Protein AF-A0A348XME1-F1 (afdb_monomer_lite)

Secondary structure (DSSP, 8-state):
--------------------PPPPPEEEEEE---TT-HHHHHHHHHHHHHHTT-EEEEE--SS-GGGSTT--TTGGGGGG-SEEEEE--SB---HHHHHHHHHHHHTT--EEEPTTGGG-B-PPTT-GGGGHHHHHHHHHHS----EE-EEEEEEEEPTTGGG-GGGTTS-TT--EEESSPPEEP-PPTT-EEEEEEEEE-SS-EEEEETTEEEEE-SSEEEEEEEE---TT-

Structure (mmCIF, N/CA/C/O backbone):
data_AF-A0A348XME1-F1
#
_entry.id   AF-A0A348XME1-F1
#
loop_
_atom_site.group_PDB
_atom_site.id
_atom_site.type_symbol
_atom_site.label_atom_id
_atom_site.label_alt_id
_atom_site.label_comp_id
_atom_site.label_asym_id
_atom_site.label_entity_id
_atom_site.label_seq_id
_atom_site.pdbx_PDB_ins_code
_atom_site.Cartn_x
_atom_site.Cartn_y
_atom_site.Cartn_z
_atom_site.occupancy
_atom_site.B_iso_or_equiv
_atom_site.auth_seq_id
_atom_site.auth_comp_id
_atom_site.auth_asym_id
_atom_site.auth_atom_id
_atom_site.pdbx_PDB_model_num
ATOM 1 N N . MET A 1 1 ? -52.251 -59.781 28.997 1.00 39.62 1 MET A N 1
ATOM 2 C CA . MET A 1 1 ? -52.278 -59.684 27.519 1.00 39.62 1 MET A CA 1
ATOM 3 C C . MET A 1 1 ? -53.373 -58.684 27.161 1.00 39.62 1 MET A C 1
ATOM 5 O O . MET A 1 1 ? -54.490 -58.927 27.569 1.00 39.62 1 MET A O 1
ATOM 9 N N . THR A 1 2 ? -53.168 -57.524 26.533 1.00 40.22 2 THR A N 1
ATOM 10 C CA . THR A 1 2 ? -51.999 -56.988 25.824 1.00 40.22 2 THR A CA 1
ATOM 11 C C . THR A 1 2 ? -52.216 -55.474 25.597 1.00 40.22 2 THR A C 1
ATOM 13 O O . THR A 1 2 ? -53.320 -55.051 25.283 1.00 40.22 2 THR A O 1
ATOM 16 N N . MET A 1 3 ? -51.130 -54.705 25.736 1.00 38.97 3 MET A N 1
ATOM 17 C CA . MET A 1 3 ? -50.808 -53.409 25.105 1.00 38.97 3 MET A CA 1
ATOM 18 C C . MET A 1 3 ? -51.564 -52.104 25.448 1.00 38.97 3 MET A C 1
ATOM 20 O O . MET A 1 3 ? -52.609 -51.751 24.911 1.00 38.97 3 MET A O 1
ATOM 24 N N . LYS A 1 4 ? -50.845 -51.323 26.270 1.00 43.16 4 LYS A N 1
ATOM 25 C CA . LYS A 1 4 ? -50.810 -49.861 26.429 1.00 43.16 4 LYS A CA 1
ATOM 26 C C . LYS A 1 4 ? -51.027 -49.080 25.120 1.00 43.16 4 LYS A C 1
ATOM 28 O O . LYS A 1 4 ? -50.246 -49.217 24.182 1.00 43.16 4 LYS A O 1
ATOM 33 N N . LYS A 1 5 ? -51.990 -48.151 25.126 1.00 43.94 5 LYS A N 1
ATOM 34 C CA . LYS A 1 5 ? -52.030 -47.006 24.204 1.00 43.94 5 LYS A CA 1
ATOM 35 C C . LYS A 1 5 ? -51.057 -45.945 24.723 1.00 43.94 5 LYS A C 1
ATOM 37 O O . LYS A 1 5 ? -51.340 -45.273 25.709 1.00 43.94 5 LYS A O 1
ATOM 42 N N . ILE A 1 6 ? -49.883 -45.858 24.106 1.00 51.00 6 ILE A N 1
ATOM 43 C CA . ILE A 1 6 ? -48.907 -44.799 24.370 1.00 51.00 6 ILE A CA 1
ATOM 44 C C . ILE A 1 6 ? -49.388 -43.558 23.620 1.00 51.00 6 ILE A C 1
ATOM 46 O O . ILE A 1 6 ? -49.391 -43.521 22.392 1.00 51.00 6 ILE A O 1
ATOM 50 N N . LEU A 1 7 ? -49.843 -42.566 24.380 1.00 44.25 7 LEU A N 1
ATOM 51 C CA . LEU A 1 7 ? -50.140 -41.229 23.894 1.00 44.25 7 LEU A CA 1
ATOM 52 C C . LEU A 1 7 ? -48.796 -40.528 23.643 1.00 44.25 7 LEU A C 1
ATOM 54 O O . LEU A 1 7 ? -48.138 -40.076 24.577 1.00 44.25 7 LEU A O 1
ATOM 58 N N . ILE A 1 8 ? -48.346 -40.512 22.390 1.00 47.25 8 ILE A N 1
ATOM 59 C CA . ILE A 1 8 ? -47.181 -39.729 21.972 1.00 47.25 8 ILE A CA 1
ATOM 60 C C . ILE A 1 8 ? -47.655 -38.277 21.863 1.00 47.25 8 ILE A C 1
ATOM 62 O O . ILE A 1 8 ? -48.212 -37.869 20.847 1.00 47.25 8 ILE A O 1
ATOM 66 N N . SER A 1 9 ? -47.466 -37.503 22.934 1.00 47.41 9 SER A N 1
ATOM 67 C CA . SER A 1 9 ? -47.479 -36.042 22.850 1.00 47.41 9 SER A CA 1
ATOM 68 C C . SER A 1 9 ? -46.287 -35.612 22.004 1.00 47.41 9 SER A C 1
ATOM 70 O O . SER A 1 9 ? -45.148 -35.598 22.470 1.00 47.41 9 SER A O 1
ATOM 72 N N . LEU A 1 10 ? -46.552 -35.290 20.742 1.00 46.72 10 LEU A N 1
ATOM 73 C CA . LEU A 1 10 ? -45.600 -34.654 19.846 1.00 46.72 10 LEU A CA 1
ATOM 74 C C . LEU A 1 10 ? -45.437 -33.193 20.297 1.00 46.72 10 LEU A C 1
ATOM 76 O O . LEU A 1 10 ? -46.176 -32.311 19.862 1.00 46.72 10 LEU A O 1
ATOM 80 N N . LEU A 1 11 ? -44.505 -32.938 21.220 1.00 50.69 11 LEU A N 1
ATOM 81 C CA . LEU A 1 11 ? -44.046 -31.581 21.513 1.00 50.69 11 LEU A CA 1
ATOM 82 C C . LEU A 1 11 ? -43.244 -31.099 20.297 1.00 50.69 11 LEU A C 1
ATOM 84 O O . LEU A 1 11 ? -42.060 -31.395 20.145 1.00 50.69 11 LEU A O 1
ATOM 88 N N . LEU A 1 12 ? -43.918 -30.385 19.399 1.00 48.50 12 LEU A N 1
ATOM 89 C CA . LEU A 1 12 ? -43.290 -29.642 18.318 1.00 48.50 12 LEU A CA 1
ATOM 90 C C . LEU A 1 12 ? -42.571 -28.435 18.943 1.00 48.50 12 LEU A C 1
ATOM 92 O O . LEU A 1 12 ? -43.148 -27.361 19.098 1.00 48.50 12 LEU A O 1
ATOM 96 N N . VAL A 1 13 ? -41.319 -28.622 19.362 1.00 54.66 13 VAL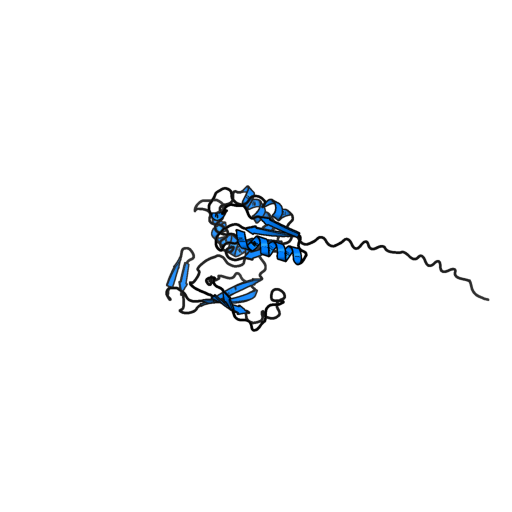 A N 1
ATOM 97 C CA . VAL A 1 13 ? -40.431 -27.508 19.707 1.00 54.66 13 VAL A CA 1
ATOM 98 C C . VAL A 1 13 ? -40.091 -26.809 18.395 1.00 54.66 13 VAL A C 1
ATOM 100 O O . VAL A 1 13 ? -39.184 -27.210 17.671 1.00 54.66 13 VAL A O 1
ATOM 103 N N . ILE A 1 14 ? -40.873 -25.787 18.054 1.00 54.00 14 ILE A N 1
ATOM 104 C CA . ILE A 1 14 ? -40.524 -24.839 17.001 1.00 54.00 14 ILE A CA 1
ATOM 105 C C . ILE A 1 14 ? -39.343 -24.034 17.549 1.00 54.00 14 ILE A C 1
ATOM 107 O O . ILE A 1 14 ? -39.513 -23.015 18.215 1.00 54.00 14 ILE A O 1
ATOM 111 N N . SER A 1 15 ? -38.128 -24.523 17.314 1.00 53.59 15 SER A N 1
ATOM 112 C CA . SER A 1 15 ? -36.923 -23.717 17.448 1.00 53.59 15 SER A CA 1
ATOM 113 C C . SER A 1 15 ? -36.972 -22.651 16.360 1.00 53.59 15 SER A C 1
ATOM 115 O O . SER A 1 15 ? -36.514 -22.863 15.240 1.00 53.59 15 SER A O 1
ATOM 117 N N . ILE A 1 16 ? -37.559 -21.498 16.683 1.00 53.88 16 ILE A N 1
ATOM 118 C CA . ILE A 1 16 ? -37.316 -20.260 15.949 1.00 53.88 16 ILE A CA 1
ATOM 119 C C . ILE A 1 16 ? -35.849 -19.922 16.211 1.00 53.88 16 ILE A C 1
ATOM 121 O O . ILE A 1 16 ? -35.510 -19.197 17.142 1.00 53.88 16 ILE A O 1
ATOM 125 N N . ALA A 1 17 ? -34.954 -20.504 15.417 1.00 54.72 17 ALA A N 1
ATOM 126 C CA . ALA A 1 17 ? -33.656 -19.906 15.203 1.00 54.72 17 ALA A CA 1
ATOM 127 C C . ALA A 1 17 ? -33.943 -18.587 14.484 1.00 54.72 17 ALA A C 1
ATOM 129 O O . ALA A 1 17 ? -34.131 -18.559 13.268 1.00 54.72 17 ALA A O 1
ATOM 130 N N . CYS A 1 18 ? -34.060 -17.495 15.245 1.00 51.03 18 CYS A N 1
ATOM 131 C CA . CYS A 1 18 ? -33.849 -16.172 14.683 1.00 51.03 18 CYS A CA 1
ATOM 132 C C . CYS A 1 18 ? -32.475 -16.235 14.024 1.00 51.03 18 CYS A C 1
ATOM 134 O O . CYS A 1 18 ? -31.456 -16.277 14.712 1.00 51.03 18 CYS A O 1
ATOM 136 N N . ALA A 1 19 ? -32.450 -16.320 12.697 1.00 55.62 19 ALA A N 1
ATOM 137 C CA . ALA A 1 19 ? -31.253 -16.056 11.934 1.00 55.62 19 ALA A CA 1
ATOM 138 C C . ALA A 1 19 ? -30.895 -14.599 12.232 1.00 55.62 19 ALA A C 1
ATOM 140 O O . ALA A 1 19 ? -31.454 -13.679 11.637 1.00 55.62 19 ALA A O 1
ATOM 141 N N . GLN A 1 20 ? -30.039 -14.388 13.233 1.00 56.06 20 GLN A N 1
ATOM 142 C CA . GLN A 1 20 ? -29.398 -13.107 13.454 1.00 56.06 20 GLN A CA 1
ATOM 143 C C . GLN A 1 20 ? -28.702 -12.800 12.130 1.00 56.06 20 GLN A C 1
ATOM 145 O O . GLN A 1 20 ? -27.803 -13.541 11.727 1.00 56.06 20 GLN A O 1
ATOM 150 N N . ALA A 1 21 ? -29.189 -11.799 11.394 1.00 65.62 21 ALA A N 1
ATOM 151 C CA . ALA A 1 21 ? -28.538 -11.389 10.162 1.00 65.62 21 ALA A CA 1
ATOM 152 C C . ALA A 1 21 ? -27.078 -11.094 10.517 1.00 65.62 21 ALA A C 1
ATOM 154 O O . ALA A 1 21 ? -26.826 -10.251 11.379 1.00 65.62 21 ALA A O 1
ATOM 155 N N . ALA A 1 22 ? -26.145 -11.854 9.935 1.00 75.31 22 ALA A N 1
ATOM 156 C CA . ALA A 1 22 ? -24.728 -11.660 10.193 1.00 75.31 22 ALA A CA 1
ATOM 157 C C . ALA A 1 22 ? -24.389 -10.191 9.923 1.00 75.31 22 ALA A C 1
ATOM 159 O O . ALA A 1 22 ? -24.810 -9.633 8.903 1.00 75.31 22 ALA A O 1
ATOM 160 N N . GLU A 1 23 ? -23.695 -9.554 10.865 1.00 87.31 23 GLU A N 1
ATOM 161 C CA . GLU A 1 23 ? -23.326 -8.154 10.711 1.00 87.31 23 GLU A CA 1
ATOM 162 C C . GLU A 1 23 ? -22.452 -7.999 9.461 1.00 87.31 23 GLU A C 1
ATOM 164 O O . GLU A 1 23 ? -21.593 -8.835 9.171 1.00 87.31 23 GLU A O 1
ATOM 169 N N . LYS A 1 24 ? -22.722 -6.957 8.668 1.00 94.62 24 LYS A N 1
ATOM 170 C CA . LYS A 1 24 ? -21.967 -6.707 7.440 1.00 94.62 24 LYS A CA 1
ATOM 171 C C . LYS A 1 24 ? -20.515 -6.389 7.806 1.00 94.62 24 LYS A C 1
ATOM 173 O O . LYS A 1 24 ? -20.324 -5.463 8.597 1.00 94.62 24 LYS A O 1
ATOM 178 N N . PRO A 1 25 ? -19.516 -7.049 7.189 1.00 97.44 25 PRO A N 1
ATOM 179 C CA . PRO A 1 25 ? -18.121 -6.734 7.458 1.00 97.44 25 PRO A CA 1
ATOM 180 C C . PRO A 1 25 ? -17.844 -5.262 7.142 1.00 97.44 25 PRO A C 1
ATOM 182 O O . PRO A 1 25 ? -18.322 -4.725 6.136 1.00 97.44 25 PRO A O 1
ATOM 185 N N . HIS A 1 26 ? -17.087 -4.599 8.007 1.00 98.62 26 HIS A N 1
ATOM 186 C CA . HIS A 1 26 ? -16.783 -3.182 7.914 1.00 98.62 26 HIS A CA 1
ATOM 187 C C . HIS A 1 26 ? -15.424 -2.936 7.256 1.00 98.62 26 HIS A C 1
ATOM 189 O O . HIS A 1 26 ? -14.372 -3.231 7.823 1.00 98.62 26 HIS A O 1
ATOM 195 N N . ALA A 1 27 ? -15.448 -2.336 6.067 1.00 98.81 27 ALA A N 1
ATOM 196 C CA . ALA A 1 27 ? -14.257 -1.862 5.376 1.00 98.81 27 ALA A CA 1
ATOM 197 C C . ALA A 1 27 ? -14.036 -0.365 5.629 1.00 98.81 27 ALA A C 1
ATOM 199 O O . ALA A 1 27 ? -14.906 0.459 5.333 1.00 98.81 27 ALA A O 1
ATOM 200 N N . VAL A 1 28 ? -12.851 0.001 6.115 1.00 98.94 28 VAL A N 1
ATOM 201 C CA . VAL A 1 28 ? -12.431 1.404 6.243 1.00 98.94 28 VAL A CA 1
ATOM 202 C C . VAL A 1 28 ? -11.377 1.710 5.190 1.00 98.94 28 VAL A C 1
ATOM 204 O O . VAL A 1 28 ? -10.300 1.118 5.188 1.00 98.94 28 VAL A O 1
ATOM 207 N N . ILE A 1 29 ? -11.678 2.647 4.292 1.00 98.88 29 ILE A N 1
ATOM 208 C CA . ILE A 1 29 ? -10.747 3.117 3.262 1.00 98.88 29 ILE A CA 1
ATOM 209 C C . ILE A 1 29 ? -10.116 4.429 3.724 1.00 98.88 29 ILE A C 1
ATOM 211 O O . ILE A 1 29 ? -10.823 5.397 3.999 1.00 98.88 29 ILE A O 1
ATOM 215 N N . VAL A 1 30 ? -8.784 4.477 3.758 1.00 98.88 30 VAL A N 1
ATOM 216 C CA . VAL A 1 30 ? -8.002 5.646 4.176 1.00 98.88 30 VAL A CA 1
ATOM 217 C C . VAL A 1 30 ? -7.294 6.262 2.973 1.00 98.88 30 VAL A C 1
ATOM 219 O O . VAL A 1 30 ? -6.360 5.674 2.419 1.00 98.88 30 VAL A O 1
ATOM 222 N N . VAL A 1 31 ? -7.711 7.470 2.591 1.00 98.69 31 VAL A N 1
ATOM 223 C CA . VAL A 1 31 ? -7.114 8.252 1.502 1.00 98.69 31 VAL A CA 1
ATOM 224 C C . VAL A 1 31 ? -6.138 9.274 2.075 1.00 98.69 31 VAL A C 1
ATOM 226 O O . VAL A 1 31 ? -6.528 10.341 2.532 1.00 98.69 31 VAL A O 1
ATOM 229 N N . GLY A 1 32 ? -4.845 8.948 2.045 1.00 98.12 32 GLY A N 1
ATOM 230 C CA . GLY A 1 32 ? -3.774 9.755 2.644 1.00 98.12 32 GLY A CA 1
ATOM 231 C C . GLY A 1 32 ? -2.998 10.645 1.678 1.00 98.12 32 GLY A C 1
ATOM 232 O O . GLY A 1 32 ? -1.994 11.226 2.074 1.00 98.12 32 GLY A O 1
ATOM 233 N N . THR A 1 33 ? -3.385 10.722 0.408 1.00 97.94 33 THR A N 1
ATOM 234 C CA . THR A 1 33 ? -2.648 11.488 -0.607 1.00 97.94 33 THR A CA 1
ATOM 235 C C . THR A 1 33 ? -3.557 11.854 -1.774 1.00 97.94 33 THR A C 1
ATOM 237 O O . THR A 1 33 ? -4.512 11.140 -2.049 1.00 97.94 33 THR A O 1
ATOM 240 N N . HIS A 1 34 ? -3.251 12.920 -2.514 1.00 97.25 34 HIS A N 1
ATOM 241 C CA . HIS A 1 34 ? -3.835 13.160 -3.843 1.00 97.25 34 HIS A CA 1
ATOM 242 C C . HIS A 1 34 ? -2.996 12.580 -4.993 1.00 97.25 34 HIS A C 1
ATOM 244 O O . HIS A 1 34 ? -3.370 12.684 -6.168 1.00 97.25 34 HIS A O 1
ATOM 250 N N . HIS A 1 35 ? -1.848 11.973 -4.691 1.00 96.06 35 HIS A N 1
ATOM 251 C CA . HIS A 1 35 ? -0.989 11.344 -5.687 1.00 96.06 35 HIS A CA 1
ATOM 252 C C . HIS A 1 35 ? -1.693 10.135 -6.3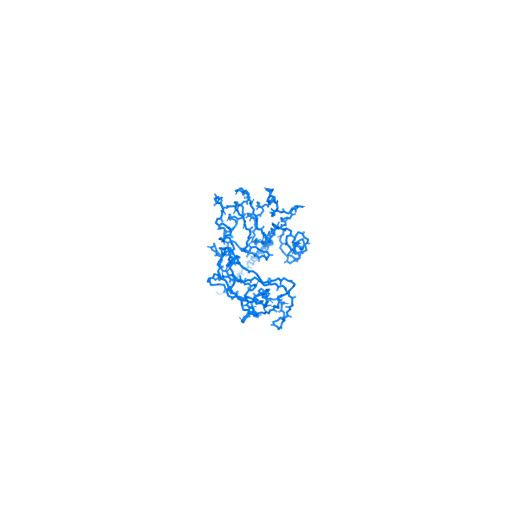12 1.00 96.06 35 HIS A C 1
ATOM 254 O O . HIS A 1 35 ? -2.124 9.235 -5.603 1.00 96.06 35 HIS A O 1
ATOM 260 N N . TYR A 1 36 ? -1.802 10.117 -7.645 1.00 94.38 36 TYR A N 1
ATOM 261 C CA . TYR A 1 36 ? -2.664 9.205 -8.428 1.00 94.38 36 TYR A CA 1
ATOM 262 C C . TYR A 1 36 ? -4.179 9.414 -8.283 1.00 94.38 36 TYR A C 1
ATOM 264 O O . TYR A 1 36 ? -4.957 8.613 -8.788 1.00 94.38 36 TYR A O 1
ATOM 272 N N . SER A 1 37 ? -4.606 10.539 -7.710 1.00 96.56 37 SER A N 1
ATOM 273 C CA . SER A 1 37 ? -6.016 10.931 -7.584 1.00 96.56 37 SER A CA 1
ATOM 274 C C . SER A 1 37 ? -6.949 9.974 -6.802 1.00 96.56 37 SER A C 1
ATOM 276 O O . SER A 1 37 ? -8.125 9.877 -7.171 1.00 96.56 37 SER A O 1
ATOM 278 N N . PRO A 1 38 ? -6.516 9.289 -5.723 1.00 97.06 38 PRO A N 1
ATOM 279 C CA . PRO A 1 38 ? -7.392 8.387 -4.971 1.00 97.06 38 PRO A CA 1
ATOM 280 C C . PRO A 1 38 ? -8.596 9.095 -4.342 1.00 97.06 38 PRO A C 1
ATOM 282 O O . PRO A 1 38 ? -9.657 8.488 -4.235 1.00 97.06 38 PRO A O 1
ATOM 285 N N . GLN A 1 39 ? -8.503 10.393 -4.040 1.00 97.69 39 GLN A N 1
ATOM 286 C CA . GLN A 1 39 ? -9.633 11.199 -3.568 1.00 97.69 39 GLN A CA 1
ATOM 287 C C . GLN A 1 39 ? -10.814 11.222 -4.549 1.00 97.69 39 GLN A C 1
ATOM 289 O O . GLN A 1 39 ? -11.941 11.504 -4.152 1.00 97.69 39 GLN A O 1
ATOM 294 N N . LYS A 1 40 ? -10.562 10.922 -5.832 1.00 97.88 40 LYS A N 1
ATOM 295 C CA . LYS A 1 40 ? -11.585 10.832 -6.881 1.00 97.88 40 LYS A CA 1
ATOM 296 C C . LYS A 1 40 ? -12.042 9.399 -7.142 1.00 97.88 40 LYS A C 1
ATOM 298 O O . LYS A 1 40 ? -13.201 9.193 -7.478 1.00 97.88 40 LYS A O 1
ATOM 303 N N . THR A 1 41 ? -11.150 8.417 -7.015 1.00 97.38 41 THR A N 1
ATOM 304 C CA . THR A 1 41 ? -11.441 7.022 -7.394 1.00 97.38 41 THR A CA 1
ATOM 305 C C . THR A 1 41 ? -11.942 6.172 -6.227 1.00 97.38 41 THR A C 1
ATOM 307 O O . THR A 1 41 ? -12.747 5.268 -6.427 1.00 97.38 41 THR A O 1
ATOM 310 N N . MET A 1 42 ? -11.503 6.452 -4.997 1.00 98.38 42 MET A N 1
ATOM 311 C CA . MET A 1 42 ? -11.893 5.684 -3.810 1.00 98.38 42 MET A CA 1
ATOM 312 C C . MET A 1 42 ? -13.374 5.814 -3.418 1.00 98.38 42 MET A C 1
ATOM 314 O O . MET A 1 42 ? -13.909 4.819 -2.937 1.00 98.38 42 MET A O 1
ATOM 318 N N . PRO A 1 43 ? -14.092 6.930 -3.679 1.00 98.56 43 PRO A N 1
ATOM 319 C CA . PRO A 1 43 ? -15.549 6.962 -3.519 1.00 98.56 43 PRO A CA 1
ATOM 320 C C . PRO A 1 43 ? -16.281 5.898 -4.347 1.00 98.56 43 PRO A C 1
ATOM 322 O O . PRO A 1 43 ? -17.169 5.218 -3.840 1.00 98.56 43 PRO A O 1
ATOM 325 N N . GLN A 1 44 ? -15.883 5.699 -5.607 1.00 98.31 44 GLN A N 1
ATOM 326 C CA . GLN A 1 44 ? -16.481 4.663 -6.456 1.00 98.31 44 GLN A CA 1
ATOM 327 C C . GLN A 1 44 ? -16.126 3.261 -5.956 1.00 98.31 44 GLN A C 1
ATOM 329 O O . GLN A 1 44 ? -16.988 2.390 -5.901 1.00 98.31 44 GLN A O 1
ATOM 334 N N . PHE A 1 45 ? -14.880 3.059 -5.526 1.00 98.19 45 PHE A N 1
ATOM 335 C CA . PHE A 1 45 ? -14.454 1.796 -4.931 1.00 98.19 45 PHE A CA 1
ATOM 336 C C . PHE A 1 45 ? -15.234 1.460 -3.645 1.00 98.19 45 PHE A C 1
ATOM 338 O O . PHE A 1 45 ? -15.678 0.328 -3.475 1.00 98.19 45 PHE A O 1
ATOM 345 N N . ALA A 1 46 ? -15.487 2.448 -2.779 1.00 98.56 46 ALA A N 1
ATOM 346 C CA . ALA A 1 46 ? -16.315 2.288 -1.581 1.00 98.56 46 ALA A CA 1
ATOM 347 C C . ALA A 1 46 ? -17.764 1.888 -1.923 1.00 98.56 46 ALA A C 1
ATOM 349 O O . ALA A 1 46 ? -18.336 1.003 -1.283 1.00 98.56 46 ALA A O 1
ATOM 350 N N . ASN A 1 47 ? -18.345 2.485 -2.969 1.00 98.50 47 ASN A N 1
ATOM 351 C CA . ASN A 1 47 ? -19.683 2.120 -3.442 1.00 98.50 47 ASN A CA 1
ATOM 352 C C . ASN A 1 47 ? -19.742 0.669 -3.938 1.00 98.50 47 ASN A C 1
ATOM 354 O O . ASN A 1 47 ? -20.707 -0.035 -3.645 1.00 98.50 47 ASN A O 1
ATOM 358 N N . GLU A 1 48 ? -18.705 0.192 -4.632 1.00 98.06 48 GLU A N 1
ATOM 359 C CA . GLU A 1 48 ? -18.628 -1.207 -5.065 1.00 98.06 48 GLU A CA 1
ATOM 360 C C . GLU A 1 48 ? -18.518 -2.176 -3.883 1.00 98.06 48 GLU A C 1
ATOM 362 O O . GLU A 1 48 ? -19.227 -3.181 -3.855 1.00 98.06 48 GLU A O 1
ATOM 367 N N . LEU A 1 49 ? -17.716 -1.859 -2.862 1.00 98.06 49 LEU A N 1
ATOM 368 C CA . LEU A 1 49 ? -17.670 -2.661 -1.633 1.00 98.06 49 LEU A CA 1
ATOM 369 C C . LEU A 1 49 ? -19.035 -2.692 -0.926 1.00 98.06 49 LEU A C 1
ATOM 371 O O . LEU A 1 49 ? -19.484 -3.758 -0.501 1.00 98.06 49 LEU A O 1
ATOM 375 N N . THR A 1 50 ? -19.735 -1.555 -0.868 1.00 98.25 50 THR A N 1
ATOM 376 C CA . THR A 1 50 ? -21.101 -1.486 -0.324 1.00 98.25 50 THR A CA 1
ATOM 377 C C . THR A 1 50 ? -22.066 -2.369 -1.115 1.00 98.25 50 THR A C 1
ATOM 379 O O . THR A 1 50 ? -22.838 -3.129 -0.526 1.00 98.25 50 THR A O 1
ATOM 382 N N . ARG A 1 51 ? -22.001 -2.320 -2.454 1.00 97.81 51 ARG A N 1
ATOM 383 C CA . ARG A 1 51 ? -22.806 -3.165 -3.350 1.00 97.81 51 ARG A CA 1
ATOM 384 C C . ARG A 1 51 ? -22.531 -4.655 -3.130 1.00 97.81 51 ARG A C 1
ATOM 386 O O . ARG A 1 51 ? -23.450 -5.461 -3.238 1.00 97.81 51 ARG A O 1
ATOM 393 N N . LEU A 1 52 ? -21.290 -5.013 -2.798 1.00 96.19 52 LEU A N 1
ATOM 394 C CA . LEU A 1 52 ? -20.860 -6.378 -2.478 1.00 96.19 52 LEU A CA 1
ATOM 395 C C . LEU A 1 52 ? -21.157 -6.801 -1.028 1.00 96.19 52 LEU A C 1
ATOM 397 O O . LEU A 1 52 ? -20.819 -7.917 -0.642 1.00 96.19 52 LEU A O 1
ATOM 401 N N . GLY A 1 53 ? -21.820 -5.955 -0.234 1.00 97.06 53 GLY A N 1
ATOM 402 C CA . GLY A 1 53 ? -22.333 -6.315 1.088 1.00 97.06 53 GLY A CA 1
ATOM 403 C C . GLY A 1 53 ? -21.501 -5.830 2.274 1.00 97.06 53 GLY A C 1
ATOM 404 O O . GLY A 1 53 ? -21.874 -6.128 3.406 1.00 97.06 53 GLY A O 1
ATOM 405 N N . PHE A 1 54 ? -20.438 -5.053 2.056 1.00 98.31 54 PHE A N 1
ATOM 406 C CA . PHE A 1 54 ? -19.694 -4.423 3.148 1.00 98.31 54 PHE A CA 1
ATOM 407 C C . PHE A 1 54 ? -20.453 -3.216 3.712 1.00 98.31 54 PHE A C 1
ATOM 409 O O . PHE A 1 54 ? -21.133 -2.484 2.991 1.00 98.31 54 PHE A O 1
ATOM 416 N N . ARG A 1 55 ? -20.289 -2.955 5.008 1.00 98.31 55 ARG A N 1
ATOM 417 C CA . ARG A 1 55 ? -20.411 -1.592 5.537 1.00 98.31 55 ARG A CA 1
ATOM 418 C C . ARG A 1 55 ? -19.117 -0.863 5.178 1.00 98.31 55 ARG A C 1
ATOM 420 O O . ARG A 1 55 ? -18.046 -1.432 5.360 1.00 98.31 55 ARG A O 1
ATOM 427 N N . THR A 1 56 ? -19.178 0.370 4.681 1.00 98.50 56 THR A N 1
ATOM 428 C CA . THR A 1 56 ? -17.962 1.098 4.278 1.00 98.50 56 THR A CA 1
ATOM 429 C C . THR A 1 56 ? -17.862 2.466 4.926 1.00 98.50 56 THR A C 1
ATOM 431 O O . THR A 1 56 ? -18.808 3.248 4.844 1.00 98.50 56 THR A O 1
ATOM 434 N N . THR A 1 57 ? -16.690 2.784 5.470 1.00 98.81 57 THR A N 1
ATOM 435 C CA . THR A 1 57 ? -16.322 4.146 5.869 1.00 98.81 57 THR A CA 1
ATOM 436 C C . THR A 1 57 ? -15.187 4.633 4.978 1.00 98.81 57 THR A C 1
ATOM 438 O O . THR A 1 57 ? -14.178 3.947 4.816 1.00 98.81 57 THR A O 1
ATOM 441 N N . LEU A 1 58 ? -15.343 5.820 4.393 1.00 98.81 58 LEU A N 1
ATOM 442 C CA . LEU A 1 58 ? -14.324 6.452 3.561 1.00 98.81 58 LEU A CA 1
ATOM 443 C C . LEU A 1 58 ? -13.750 7.672 4.286 1.00 98.81 58 LEU A C 1
ATOM 445 O O . LEU A 1 58 ? -14.427 8.686 4.436 1.00 98.81 58 LEU A O 1
ATOM 449 N N . ILE A 1 59 ? -12.482 7.588 4.677 1.00 98.75 59 ILE A N 1
ATOM 450 C CA . ILE A 1 59 ? -11.714 8.710 5.213 1.00 98.75 59 ILE A CA 1
ATOM 451 C C . ILE A 1 59 ? -11.028 9.395 4.032 1.00 98.75 59 ILE A C 1
ATOM 453 O O . ILE A 1 59 ? -9.995 8.936 3.542 1.00 98.75 59 ILE A O 1
ATOM 457 N N . ASN A 1 60 ? -11.648 10.466 3.541 1.00 98.44 60 ASN A N 1
ATOM 458 C CA . ASN A 1 60 ? -11.215 11.207 2.358 1.00 98.44 60 ASN A CA 1
ATOM 459 C C . ASN A 1 60 ? -11.466 12.709 2.562 1.00 98.44 60 ASN A C 1
ATOM 461 O O . ASN A 1 60 ? -12.518 13.205 2.160 1.00 98.44 60 ASN A O 1
ATOM 465 N N . PRO A 1 61 ? -10.559 13.424 3.250 1.00 97.38 61 PRO A N 1
ATOM 466 C CA . PRO A 1 61 ? -10.727 14.853 3.484 1.00 97.38 61 PRO A CA 1
ATOM 467 C C . PRO A 1 61 ? -10.579 15.662 2.185 1.00 97.38 61 PRO A C 1
ATOM 469 O O . PRO A 1 61 ? -9.867 15.261 1.268 1.00 97.38 61 PRO A O 1
ATOM 472 N N . ASP A 1 62 ? -11.158 16.865 2.137 1.00 95.75 62 ASP A N 1
ATOM 473 C CA . ASP A 1 62 ? -11.103 17.759 0.961 1.00 95.75 62 ASP A CA 1
ATOM 474 C C . ASP A 1 62 ? -9.709 18.371 0.685 1.00 95.75 62 ASP A C 1
ATOM 476 O O . ASP A 1 62 ? -9.534 19.218 -0.196 1.00 95.75 62 ASP A O 1
ATOM 480 N N . TRP A 1 63 ? -8.688 17.979 1.449 1.00 97.00 63 TRP A N 1
ATOM 481 C CA . TRP A 1 63 ? -7.305 18.415 1.282 1.00 97.00 63 TRP A CA 1
ATOM 482 C C . TRP A 1 63 ? -6.366 17.232 1.123 1.00 97.00 63 TRP A C 1
ATOM 484 O O . TRP A 1 63 ? -6.645 16.146 1.605 1.00 97.00 63 TRP A O 1
ATOM 494 N N . ASP A 1 64 ? -5.194 17.490 0.542 1.00 97.62 64 ASP A N 1
ATOM 495 C CA . ASP A 1 64 ? -4.127 16.499 0.406 1.00 97.62 64 ASP A CA 1
ATOM 496 C C . ASP A 1 64 ? -3.415 16.280 1.758 1.00 97.62 64 ASP A C 1
ATOM 498 O O . ASP A 1 64 ? -2.669 17.174 2.192 1.00 97.62 64 ASP A O 1
ATOM 502 N N . PRO A 1 65 ? -3.615 15.139 2.452 1.00 97.06 65 PRO A N 1
ATOM 503 C CA . PRO A 1 65 ? -3.023 14.904 3.771 1.00 97.06 65 PRO A CA 1
ATOM 504 C C . PRO A 1 65 ? -1.496 14.798 3.717 1.00 97.06 65 PRO A C 1
ATOM 506 O O . PRO A 1 65 ? -0.821 15.125 4.690 1.00 97.06 65 PRO A O 1
ATOM 509 N N . GLU A 1 66 ? -0.937 14.434 2.558 1.00 95.69 66 GLU A N 1
ATOM 510 C CA . GLU A 1 66 ? 0.507 14.369 2.318 1.00 95.69 66 GLU A CA 1
ATOM 511 C C . GLU A 1 66 ? 1.191 15.746 2.461 1.00 95.69 66 GLU A C 1
ATOM 513 O O . GLU A 1 66 ? 2.371 15.841 2.809 1.00 95.69 66 GLU A O 1
ATOM 518 N N . LYS A 1 67 ? 0.458 16.839 2.202 1.00 93.31 67 LYS A N 1
ATOM 519 C CA . LYS A 1 67 ? 1.018 18.199 2.089 1.00 93.31 67 LYS A CA 1
ATOM 520 C C . LYS A 1 67 ? 0.868 19.065 3.339 1.00 93.31 67 LYS A C 1
ATOM 522 O O . LYS A 1 67 ? 1.297 20.218 3.317 1.00 93.31 67 LYS A O 1
ATOM 527 N N . GLY A 1 68 ? 0.272 18.569 4.422 1.00 85.50 68 GLY A N 1
ATOM 528 C CA . GLY A 1 68 ? -0.053 19.405 5.580 1.00 85.50 68 GLY A CA 1
ATOM 529 C C . GLY A 1 68 ? -0.002 18.688 6.923 1.00 85.50 68 GLY A C 1
ATOM 530 O O . GLY A 1 68 ? 0.067 17.470 6.998 1.00 85.50 68 GLY A O 1
ATOM 531 N N . LYS A 1 69 ? -0.070 19.473 8.004 1.00 88.69 69 LYS A N 1
ATOM 532 C CA . LYS A 1 69 ? -0.079 18.970 9.391 1.00 88.69 69 LYS A CA 1
ATOM 533 C C . LYS A 1 69 ? -1.465 18.550 9.895 1.00 88.69 69 LYS A C 1
ATOM 535 O O . LYS A 1 69 ? -1.570 18.017 10.987 1.00 88.69 69 LYS A O 1
ATOM 540 N N . ARG A 1 70 ? -2.523 18.817 9.117 1.00 93.44 70 ARG A N 1
ATOM 541 C CA . ARG A 1 70 ? -3.911 18.452 9.461 1.00 93.44 70 ARG A CA 1
ATOM 542 C C . ARG A 1 70 ? -4.120 16.934 9.519 1.00 93.44 70 ARG A C 1
ATOM 544 O O . ARG A 1 70 ? -5.025 16.470 10.204 1.00 93.44 70 ARG A O 1
ATOM 551 N N . GLY A 1 71 ? -3.297 16.184 8.783 1.00 94.56 71 GLY A N 1
ATOM 552 C CA . GLY A 1 71 ? -3.379 14.732 8.704 1.00 94.56 71 GLY A CA 1
ATOM 553 C C . GLY A 1 71 ? -4.749 14.251 8.233 1.00 94.56 71 GLY A C 1
ATOM 554 O O . GLY A 1 71 ? -5.301 14.790 7.267 1.00 94.56 71 GLY A O 1
ATOM 555 N N . LEU A 1 72 ? -5.259 13.231 8.919 1.00 97.44 72 LEU A N 1
ATOM 556 C CA . LEU A 1 72 ? -6.435 12.442 8.564 1.00 97.44 72 LEU A CA 1
ATOM 557 C C . LEU A 1 72 ? -7.428 12.403 9.741 1.00 97.44 72 LEU A C 1
ATOM 559 O O . LEU A 1 72 ? -7.237 11.610 10.662 1.00 97.44 72 LEU A O 1
ATOM 563 N N . PRO A 1 73 ? -8.461 13.259 9.766 1.00 96.75 73 PRO A N 1
ATOM 564 C CA . PRO A 1 73 ? -9.559 13.114 10.722 1.00 96.75 73 PRO A CA 1
ATOM 565 C C . PRO A 1 73 ? -10.401 11.873 10.388 1.00 96.75 73 PRO A C 1
ATOM 567 O O . PRO A 1 73 ? -10.485 11.495 9.219 1.00 96.75 73 PRO A O 1
ATOM 570 N N . GLY A 1 74 ? -11.044 11.261 11.385 1.00 98.06 74 GLY A N 1
ATOM 571 C CA . GLY A 1 74 ? -11.900 10.084 11.190 1.00 98.06 74 GLY A CA 1
ATOM 572 C C . GLY A 1 74 ? -11.188 8.738 11.358 1.00 98.06 74 GLY A C 1
ATOM 573 O O . GLY A 1 74 ? -11.818 7.696 11.183 1.00 98.06 74 GLY A O 1
ATOM 574 N N . LEU A 1 75 ? -9.886 8.730 11.676 1.00 98.75 75 LEU A N 1
ATOM 575 C CA . LEU A 1 75 ? -9.102 7.501 11.860 1.00 98.75 75 LEU A CA 1
ATOM 576 C C . LEU A 1 75 ? -9.610 6.621 13.012 1.00 98.75 75 LEU A C 1
ATOM 578 O O . LEU A 1 75 ? -9.379 5.415 12.983 1.00 98.75 75 LEU A O 1
ATOM 582 N N . GLU A 1 76 ? -10.354 7.175 13.966 1.00 98.69 76 GLU A N 1
ATOM 583 C CA . GLU A 1 76 ? -11.038 6.437 15.028 1.00 98.69 76 GLU A CA 1
ATOM 584 C C . GLU A 1 76 ? -11.987 5.349 14.499 1.00 98.69 76 GLU A C 1
ATOM 586 O O . GLU A 1 76 ? -12.180 4.330 15.160 1.00 98.69 76 GLU A O 1
ATOM 591 N N . ALA A 1 77 ? -12.493 5.490 13.266 1.00 98.69 77 ALA A N 1
ATOM 592 C CA . ALA A 1 77 ? -13.309 4.470 12.608 1.00 98.69 77 ALA A CA 1
ATOM 593 C C . ALA A 1 77 ? -12.576 3.128 12.415 1.00 98.69 77 ALA A C 1
ATOM 595 O O . ALA A 1 77 ? -13.232 2.097 12.250 1.00 98.69 77 ALA A O 1
ATOM 596 N N . LEU A 1 78 ? -11.235 3.122 12.441 1.00 98.81 78 LEU A N 1
ATOM 597 C CA . LEU A 1 78 ? -10.430 1.903 12.341 1.00 98.81 78 LEU A CA 1
ATOM 598 C C . LEU A 1 78 ? -10.653 0.947 13.520 1.00 98.81 78 LEU A C 1
ATOM 600 O O . LEU A 1 78 ? -10.525 -0.258 13.328 1.00 98.81 78 LEU A O 1
ATOM 604 N N . ALA A 1 79 ? -11.026 1.436 14.708 1.00 98.50 79 ALA A N 1
ATOM 605 C CA . ALA A 1 79 ? -11.262 0.577 15.875 1.00 98.50 79 ALA A CA 1
ATOM 606 C C . ALA A 1 79 ? -12.323 -0.509 15.591 1.00 98.50 79 ALA A C 1
ATOM 608 O O . ALA A 1 79 ? -12.139 -1.684 15.919 1.00 98.50 79 ALA A O 1
ATOM 609 N N . GLU A 1 80 ? -13.369 -0.122 14.860 1.00 97.75 80 GLU A N 1
ATOM 610 C CA . GLU A 1 80 ? -14.515 -0.962 14.499 1.00 97.75 80 GLU A CA 1
ATOM 611 C C . GLU A 1 80 ? -14.389 -1.581 13.098 1.00 97.75 80 GLU A C 1
ATOM 613 O O . GLU A 1 80 ? -15.375 -2.064 12.542 1.00 97.75 80 GLU A O 1
ATOM 618 N N . ALA A 1 81 ? -13.229 -1.481 12.447 1.00 98.62 81 ALA A N 1
ATOM 619 C CA . ALA A 1 81 ? -13.024 -2.035 11.111 1.00 98.62 81 ALA A CA 1
ATOM 620 C C . ALA A 1 81 ? -12.741 -3.539 11.176 1.00 98.62 81 ALA A C 1
ATOM 622 O O . ALA A 1 81 ? -12.019 -3.998 12.063 1.00 98.62 81 ALA A O 1
ATOM 623 N N . ASP A 1 82 ? -13.246 -4.286 10.197 1.00 98.50 82 ASP A N 1
ATOM 624 C CA . ASP A 1 82 ? -12.858 -5.676 9.932 1.00 98.50 82 ASP A CA 1
ATOM 625 C C . ASP A 1 82 ? -11.722 -5.744 8.907 1.00 98.50 82 ASP A C 1
ATOM 627 O O . ASP A 1 82 ? -10.893 -6.644 8.962 1.00 98.50 82 ASP A O 1
ATOM 631 N N . VAL A 1 83 ? -11.638 -4.763 8.001 1.00 98.62 83 VAL A N 1
ATOM 632 C CA . VAL A 1 83 ? -10.530 -4.602 7.048 1.00 98.62 83 VAL A CA 1
ATOM 633 C C . VAL A 1 83 ? -10.183 -3.124 6.858 1.00 98.62 83 VAL A C 1
ATOM 635 O O . VAL A 1 83 ? -11.062 -2.296 6.599 1.00 98.62 83 VAL A O 1
ATOM 638 N N . ALA A 1 84 ? -8.896 -2.788 6.947 1.00 98.81 84 ALA A N 1
ATOM 639 C CA . ALA A 1 84 ? -8.387 -1.466 6.596 1.00 98.81 84 ALA A CA 1
ATOM 640 C C . ALA A 1 84 ? -7.768 -1.482 5.200 1.00 98.81 84 ALA A C 1
ATOM 642 O O . ALA A 1 84 ? -6.948 -2.338 4.866 1.00 98.81 84 ALA A O 1
ATOM 643 N N . ILE A 1 85 ? -8.141 -0.498 4.388 1.00 98.88 85 ILE A N 1
ATOM 644 C CA . ILE A 1 85 ? -7.684 -0.337 3.012 1.00 98.88 85 ILE A CA 1
ATOM 645 C C . ILE A 1 85 ? -6.928 0.985 2.923 1.00 98.88 85 ILE A C 1
ATOM 647 O O . ILE A 1 85 ? -7.519 2.064 2.960 1.00 98.88 85 ILE A O 1
ATOM 651 N N . PHE A 1 86 ? -5.608 0.915 2.802 1.00 98.88 86 PHE A N 1
ATOM 652 C CA . PHE A 1 86 ? -4.747 2.090 2.786 1.00 98.88 86 PHE A CA 1
ATOM 653 C C . PHE A 1 86 ? -4.376 2.490 1.361 1.00 98.88 86 PHE A C 1
ATOM 655 O O . PHE A 1 86 ? -3.725 1.730 0.639 1.00 98.88 86 PHE A O 1
ATOM 662 N N . PHE A 1 87 ? -4.687 3.736 1.001 1.00 98.69 87 PHE A N 1
ATOM 663 C CA . PHE A 1 87 ? -4.092 4.449 -0.126 1.00 98.69 87 PHE A CA 1
ATOM 664 C C . PHE A 1 87 ? -3.402 5.704 0.417 1.00 98.69 87 PHE A C 1
ATOM 666 O O . PHE A 1 87 ? -3.925 6.818 0.357 1.00 98.69 87 PHE A O 1
ATOM 673 N N . ILE A 1 88 ? -2.216 5.513 0.990 1.00 98.50 88 ILE A N 1
ATOM 674 C CA . ILE A 1 88 ? -1.491 6.555 1.722 1.00 98.50 88 ILE A CA 1
ATOM 675 C C . ILE A 1 88 ? -0.091 6.781 1.148 1.00 98.50 88 ILE A C 1
ATOM 677 O O . ILE A 1 88 ? 0.471 5.932 0.445 1.00 98.50 88 ILE A O 1
ATOM 681 N N . ARG A 1 89 ? 0.480 7.956 1.429 1.00 98.06 89 ARG A N 1
ATOM 682 C CA . ARG A 1 89 ? 1.845 8.289 1.026 1.00 98.06 89 ARG A CA 1
ATOM 683 C C . ARG A 1 89 ? 2.427 9.401 1.878 1.00 98.06 89 ARG A C 1
ATOM 685 O O . ARG A 1 89 ? 1.775 10.421 2.062 1.00 98.06 89 ARG A O 1
ATOM 692 N N . PHE A 1 90 ? 3.679 9.226 2.302 1.00 97.69 90 PHE A N 1
ATOM 693 C CA . PHE A 1 90 ? 4.510 10.271 2.910 1.00 97.69 90 PHE A CA 1
ATOM 694 C C . PHE A 1 90 ? 3.823 11.106 4.006 1.00 97.69 90 PHE A C 1
ATOM 696 O O . PHE A 1 90 ? 4.136 12.285 4.199 1.00 97.69 90 PHE A O 1
ATOM 703 N N . LEU A 1 91 ? 2.911 10.482 4.747 1.00 98.19 91 LEU A N 1
ATOM 704 C CA . LEU A 1 91 ? 2.194 11.095 5.846 1.00 98.19 91 LEU A CA 1
ATOM 705 C C . LEU A 1 91 ? 3.151 11.456 6.983 1.00 98.19 91 LEU A C 1
ATOM 707 O O . LEU A 1 91 ? 4.171 10.802 7.220 1.00 98.19 91 LEU A O 1
ATOM 711 N N . LYS A 1 92 ? 2.771 12.508 7.703 1.00 97.12 92 LYS A N 1
ATOM 712 C CA . LYS A 1 92 ? 3.401 12.991 8.934 1.00 97.12 92 LYS A CA 1
ATOM 713 C C . LYS A 1 92 ? 2.290 13.255 9.947 1.00 97.12 92 LYS A C 1
ATOM 715 O O . LYS A 1 92 ? 1.917 14.402 10.174 1.00 97.12 92 LYS A O 1
ATOM 720 N N . LEU A 1 93 ? 1.700 12.175 10.451 1.00 97.69 93 LEU A N 1
ATOM 721 C CA . LEU A 1 93 ? 0.580 12.230 11.390 1.00 97.69 93 LEU A CA 1
ATOM 722 C C . LEU A 1 93 ? 1.055 12.639 12.785 1.00 97.69 93 LEU A C 1
ATOM 724 O O . LEU A 1 93 ? 2.199 12.348 13.151 1.00 97.69 93 LEU A O 1
ATOM 728 N N . SER A 1 94 ? 0.170 13.287 13.545 1.00 97.25 94 SER A N 1
ATOM 729 C CA . SER A 1 94 ? 0.346 13.453 14.990 1.00 97.25 94 SER A CA 1
ATOM 730 C C . SER A 1 94 ? 0.324 12.094 15.694 1.00 97.25 94 SER A C 1
ATOM 732 O O . SER A 1 94 ? -0.161 11.110 15.132 1.00 97.25 94 SER A O 1
ATOM 734 N N . ASP A 1 95 ? 0.812 12.046 16.932 1.00 98.00 95 ASP A N 1
ATOM 735 C CA . ASP A 1 95 ? 0.822 10.817 17.735 1.00 98.00 95 ASP A CA 1
ATOM 736 C C . ASP A 1 95 ? -0.587 10.238 17.915 1.00 98.00 95 ASP A C 1
ATOM 738 O O . ASP A 1 95 ? -0.783 9.039 17.757 1.00 98.00 95 ASP A O 1
ATOM 742 N N . GLU A 1 96 ? -1.579 11.098 18.154 1.00 97.94 96 GLU A N 1
ATOM 743 C CA . GLU A 1 96 ? -2.990 10.716 18.287 1.00 97.94 96 GLU A CA 1
ATOM 744 C C . GLU A 1 96 ? -3.531 10.043 17.017 1.00 97.94 96 GLU A C 1
ATOM 746 O O . GLU A 1 96 ? -4.082 8.947 17.065 1.00 97.94 96 GLU A O 1
ATOM 751 N N . GLN A 1 97 ? -3.313 10.657 15.851 1.00 98.31 97 GLN A N 1
ATOM 752 C CA . GLN A 1 97 ? -3.755 10.088 14.577 1.00 98.31 97 GLN A CA 1
ATOM 753 C C . GLN A 1 97 ? -3.020 8.786 14.253 1.00 98.31 97 GLN A C 1
ATOM 755 O O . GLN A 1 97 ? -3.625 7.818 13.793 1.00 98.31 97 GLN A O 1
ATOM 760 N N . LEU A 1 98 ? -1.709 8.751 14.495 1.00 98.50 98 LEU A N 1
ATOM 761 C CA . LEU A 1 98 ? -0.903 7.560 14.270 1.00 98.50 98 LEU A CA 1
ATOM 762 C C . LEU A 1 98 ? -1.358 6.395 15.160 1.00 98.50 98 LEU A C 1
ATOM 764 O O . LEU A 1 98 ? -1.398 5.266 14.671 1.00 98.50 98 LEU A O 1
ATOM 768 N N . ALA A 1 99 ? -1.758 6.665 16.407 1.00 98.62 99 ALA A N 1
ATOM 769 C CA . ALA A 1 99 ? -2.198 5.650 17.360 1.00 98.62 99 ALA A CA 1
ATOM 770 C C . ALA A 1 99 ? -3.394 4.830 16.851 1.00 98.62 99 ALA A C 1
ATOM 772 O O . ALA A 1 99 ? -3.460 3.627 17.099 1.00 98.62 99 ALA A O 1
ATOM 773 N N . HIS A 1 100 ? -4.310 5.434 16.089 1.00 98.81 100 HIS A N 1
ATOM 774 C CA . HIS A 1 100 ? -5.419 4.700 15.471 1.00 98.81 100 HIS A CA 1
ATOM 775 C C . HIS A 1 100 ? -4.942 3.694 14.416 1.00 98.81 100 HIS A C 1
ATOM 777 O O . HIS A 1 100 ? -5.450 2.575 14.351 1.00 98.81 100 HIS A O 1
ATOM 783 N N . ILE A 1 101 ? -3.943 4.067 13.610 1.00 98.69 101 ILE A N 1
ATOM 784 C CA . ILE A 1 101 ? -3.363 3.172 12.602 1.00 98.69 101 ILE A CA 1
ATOM 785 C C . ILE A 1 101 ? -2.574 2.057 13.285 1.00 98.69 101 ILE A C 1
ATOM 787 O O . ILE A 1 101 ? -2.761 0.892 12.945 1.00 98.69 101 ILE A O 1
ATOM 791 N N . THR A 1 102 ? -1.708 2.384 14.248 1.00 98.38 102 THR A N 1
ATOM 792 C CA . THR A 1 102 ? -0.880 1.373 14.920 1.00 98.38 102 THR A CA 1
ATOM 793 C C . THR A 1 102 ? -1.728 0.399 15.726 1.00 98.38 102 THR A C 1
ATOM 795 O O . THR A 1 102 ? -1.513 -0.799 15.603 1.00 98.38 102 THR A O 1
ATOM 798 N N . SER A 1 103 ? -2.751 0.879 16.442 1.00 98.69 103 SER A N 1
ATOM 799 C CA . SER A 1 103 ? -3.679 0.009 17.181 1.00 98.69 103 SER A CA 1
ATOM 800 C C . SER A 1 103 ? -4.440 -0.939 16.251 1.00 98.69 103 SER A C 1
ATOM 802 O O . SER A 1 103 ? -4.645 -2.104 16.587 1.00 98.69 103 SER A O 1
ATOM 804 N N . TYR A 1 104 ? -4.835 -0.471 15.060 1.00 98.75 104 TYR A N 1
ATOM 805 C CA . TYR A 1 104 ? -5.462 -1.340 14.066 1.00 98.75 104 TYR A CA 1
ATOM 806 C C . TYR A 1 104 ? -4.508 -2.437 13.588 1.00 98.75 104 TYR A C 1
ATOM 808 O O . TYR A 1 104 ? -4.875 -3.609 13.586 1.00 98.75 104 TYR A O 1
ATOM 816 N N . LEU A 1 105 ? -3.278 -2.073 13.215 1.00 98.38 105 LEU A N 1
ATOM 817 C CA . LEU A 1 105 ? -2.267 -3.041 12.783 1.00 98.38 105 LEU A CA 1
ATOM 818 C C . LEU A 1 105 ? -1.982 -4.072 13.881 1.00 98.38 105 LEU A C 1
ATOM 820 O O . LEU A 1 105 ? -2.006 -5.269 13.617 1.00 98.38 105 LEU A O 1
ATOM 824 N N . GLU A 1 106 ? -1.790 -3.612 15.117 1.00 98.25 106 GLU A N 1
ATOM 825 C CA . GLU A 1 106 ? -1.498 -4.450 16.285 1.00 98.25 106 GLU A CA 1
ATOM 826 C C . GLU A 1 106 ? -2.643 -5.387 16.675 1.00 98.25 106 GLU A C 1
ATOM 828 O O . GLU A 1 106 ? -2.402 -6.401 17.326 1.00 98.25 106 GLU A O 1
ATOM 833 N N . SER A 1 107 ? -3.871 -5.105 16.232 1.00 98.06 107 SER A N 1
ATOM 834 C CA . SER A 1 107 ? -5.005 -6.014 16.416 1.00 98.06 107 SER A CA 1
ATOM 835 C C . SER A 1 107 ? -4.931 -7.285 15.556 1.00 98.06 107 SER A C 1
ATOM 837 O O . SER A 1 107 ? -5.731 -8.196 15.763 1.00 98.06 107 SER A O 1
ATOM 839 N N . GLY A 1 108 ? -4.007 -7.355 14.586 1.00 97.25 108 GLY A N 1
ATOM 840 C CA . GLY A 1 108 ? -3.854 -8.502 13.681 1.00 97.25 108 GLY A CA 1
ATOM 841 C C . GLY A 1 108 ? -4.992 -8.640 12.664 1.00 97.25 108 GLY A C 1
ATOM 842 O O . GLY A 1 108 ? -5.173 -9.696 12.060 1.00 97.25 108 GLY A O 1
ATOM 843 N N . LYS A 1 109 ? -5.804 -7.590 12.492 1.00 97.56 109 LYS A N 1
ATOM 844 C CA . LYS A 1 109 ? -6.898 -7.579 11.520 1.00 97.56 109 LYS A CA 1
ATOM 845 C C . LYS A 1 109 ? -6.381 -7.382 10.082 1.00 97.56 109 LYS A C 1
ATOM 847 O O . LYS A 1 109 ? -5.329 -6.768 9.880 1.00 97.56 109 LYS A O 1
ATOM 852 N N . PRO A 1 110 ? -7.122 -7.867 9.066 1.00 97.81 110 PRO A N 1
ATOM 853 C CA . PRO A 1 110 ? -6.738 -7.770 7.659 1.00 97.81 110 PRO A CA 1
ATOM 854 C C . PRO A 1 110 ? -6.393 -6.358 7.158 1.00 97.81 110 PRO A C 1
ATOM 856 O O . PRO A 1 110 ? -7.136 -5.398 7.350 1.00 97.81 110 PRO A O 1
ATOM 859 N N . VAL A 1 111 ? -5.300 -6.253 6.397 1.00 98.38 111 VAL A N 1
ATOM 860 C CA . VAL A 1 111 ? -4.837 -5.002 5.778 1.00 98.38 111 VAL A CA 1
ATOM 861 C C . VAL A 1 111 ? -4.749 -5.163 4.264 1.00 98.38 111 VAL A C 1
ATOM 863 O O . VAL A 1 111 ? -4.152 -6.113 3.764 1.00 98.38 111 VAL A O 1
ATOM 866 N N . VAL A 1 112 ? -5.271 -4.184 3.525 1.00 98.62 112 VAL A N 1
ATOM 867 C CA . VAL A 1 112 ? -5.070 -4.047 2.078 1.00 98.62 112 VAL A CA 1
ATOM 868 C C . VAL A 1 112 ? -4.274 -2.776 1.804 1.00 98.62 112 VAL A C 1
ATOM 870 O O . VAL A 1 112 ? -4.723 -1.666 2.082 1.00 98.62 112 VAL A O 1
ATOM 873 N N . GLY A 1 113 ? -3.084 -2.923 1.225 1.00 98.25 113 GLY A N 1
ATOM 874 C CA . GLY A 1 113 ? -2.285 -1.800 0.743 1.00 98.25 113 GLY A CA 1
ATOM 875 C C . GLY A 1 113 ? -2.490 -1.578 -0.748 1.00 98.25 113 GLY A C 1
ATOM 876 O O . GLY A 1 113 ? -2.109 -2.415 -1.560 1.00 98.25 113 GLY A O 1
ATOM 877 N N . LEU A 1 114 ? -3.025 -0.422 -1.127 1.00 97.88 114 LEU A N 1
ATOM 878 C CA . LEU A 1 114 ? -2.998 0.040 -2.510 1.00 97.88 114 LEU A CA 1
ATOM 879 C C . LEU A 1 114 ? -1.746 0.885 -2.730 1.00 97.88 114 LEU A C 1
ATOM 881 O O . LEU A 1 114 ? -1.279 1.581 -1.826 1.00 97.88 114 LEU A O 1
ATOM 885 N N . ARG A 1 115 ? -1.182 0.850 -3.941 1.00 91.94 115 ARG A N 1
ATOM 886 C CA . ARG A 1 115 ? -0.102 1.771 -4.321 1.00 91.94 115 ARG A CA 1
ATOM 887 C C . ARG A 1 115 ? -0.558 3.190 -3.983 1.00 91.94 115 ARG A C 1
ATOM 889 O O . ARG A 1 115 ? -1.566 3.614 -4.514 1.00 91.94 115 ARG A O 1
ATOM 896 N N . THR A 1 116 ? 0.154 3.969 -3.178 1.00 95.19 116 THR A N 1
ATOM 897 C CA . THR A 1 116 ? 1.591 3.951 -2.844 1.00 95.19 116 THR A CA 1
ATOM 898 C C . THR A 1 116 ? 1.955 3.505 -1.417 1.00 95.19 116 THR A C 1
ATOM 900 O O . THR A 1 116 ? 3.047 3.815 -0.948 1.00 95.19 116 THR A O 1
ATOM 903 N N . SER A 1 117 ? 1.094 2.773 -0.717 1.00 98.19 117 SER A N 1
ATOM 904 C CA . SER A 1 117 ? 1.174 2.595 0.743 1.00 98.19 117 SER A CA 1
ATOM 905 C C . SER A 1 117 ? 2.469 1.974 1.299 1.00 98.19 117 SER A C 1
ATOM 907 O O . SER A 1 117 ? 2.774 2.186 2.466 1.00 98.19 117 SER A O 1
ATOM 909 N N . THR A 1 118 ? 3.319 1.319 0.497 1.00 97.44 118 THR A N 1
ATOM 910 C CA . THR A 1 118 ? 4.647 0.821 0.942 1.00 97.44 118 THR A CA 1
ATOM 911 C C . THR A 1 118 ? 5.605 1.911 1.445 1.00 97.44 118 THR A C 1
ATOM 913 O O . THR A 1 118 ? 6.606 1.608 2.086 1.00 97.44 118 THR A O 1
ATOM 916 N N . HIS A 1 119 ? 5.307 3.185 1.182 1.00 96.75 119 HIS A N 1
ATOM 917 C CA . HIS A 1 119 ? 5.964 4.359 1.774 1.00 96.75 119 HIS A CA 1
ATOM 918 C C . HIS A 1 119 ? 4.910 5.323 2.324 1.00 96.75 119 HIS A C 1
ATOM 920 O O . HIS A 1 119 ? 4.828 6.499 1.951 1.00 96.75 119 HIS A O 1
ATOM 926 N N . GLY A 1 120 ? 4.061 4.791 3.202 1.00 97.88 120 GLY A N 1
ATOM 927 C CA . GLY A 1 120 ? 2.962 5.528 3.813 1.00 97.88 120 GLY A CA 1
ATOM 928 C C . GLY A 1 120 ? 3.394 6.724 4.659 1.00 97.88 120 GLY A C 1
ATOM 929 O O . GLY A 1 120 ? 2.647 7.695 4.712 1.00 97.88 120 GLY A O 1
ATOM 930 N N . PHE A 1 121 ? 4.602 6.710 5.234 1.00 98.12 121 PHE A N 1
ATOM 931 C CA . PHE A 1 121 ? 5.106 7.747 6.144 1.00 98.12 121 PHE A CA 1
ATOM 932 C C . PHE A 1 121 ? 6.419 8.381 5.665 1.00 98.12 121 PHE A C 1
ATOM 934 O O . PHE A 1 121 ? 7.187 7.760 4.930 1.00 98.12 121 PHE A O 1
ATOM 941 N N . ASN A 1 122 ? 6.654 9.642 6.049 1.00 96.38 122 ASN A N 1
ATOM 942 C CA . ASN A 1 122 ? 7.893 10.376 5.755 1.00 96.38 122 ASN A CA 1
ATOM 943 C C . ASN A 1 122 ? 8.221 11.433 6.825 1.00 96.38 122 ASN A C 1
ATOM 945 O O . ASN A 1 122 ? 8.174 12.644 6.580 1.00 96.38 122 ASN A O 1
ATOM 949 N N . TYR A 1 123 ? 8.533 10.973 8.032 1.00 96.88 123 TYR A N 1
ATOM 950 C CA . TYR A 1 123 ? 8.974 11.809 9.144 1.00 96.88 123 TYR A CA 1
ATOM 951 C C . TYR A 1 123 ? 10.439 12.255 8.982 1.00 96.88 123 TYR A C 1
ATOM 953 O O . TYR A 1 123 ? 11.262 11.480 8.488 1.00 96.88 123 TYR A O 1
ATOM 961 N N . PRO A 1 124 ? 10.807 13.479 9.408 1.00 95.69 124 PRO A N 1
ATOM 962 C CA . PRO A 1 124 ? 12.181 13.974 9.307 1.00 95.69 124 PRO A CA 1
ATOM 963 C C . PRO A 1 124 ? 13.151 13.179 10.193 1.00 95.69 124 PRO A C 1
ATOM 965 O O . PRO A 1 124 ? 12.744 12.552 11.171 1.00 95.69 124 PRO A O 1
ATOM 968 N N . THR A 1 125 ? 14.444 13.213 9.860 1.00 95.75 125 THR A N 1
ATOM 969 C CA . THR A 1 125 ? 15.503 12.618 10.690 1.00 95.75 125 THR A CA 1
ATOM 970 C C . THR A 1 125 ? 15.456 13.189 12.108 1.00 95.75 125 THR A C 1
ATOM 972 O O . THR A 1 125 ? 15.316 14.397 12.283 1.00 95.75 125 THR A O 1
ATOM 975 N N . GLY A 1 126 ? 15.562 12.319 13.115 1.00 96.81 126 GLY A N 1
ATOM 976 C CA . GLY A 1 126 ? 15.471 12.690 14.533 1.00 96.81 126 GLY A CA 1
ATOM 977 C C . GLY A 1 126 ? 14.047 12.720 15.098 1.00 96.81 126 GLY A C 1
ATOM 978 O O . GLY A 1 126 ? 13.886 12.832 16.308 1.00 96.81 126 GLY A O 1
ATOM 979 N N . HIS A 1 127 ? 13.010 12.580 14.264 1.00 97.56 127 HIS A N 1
ATOM 980 C CA . HIS A 1 127 ? 11.641 12.393 14.747 1.00 97.56 127 HIS A CA 1
ATOM 981 C C . HIS A 1 127 ? 11.468 11.003 15.378 1.00 97.56 127 HIS A C 1
ATOM 983 O O . HIS A 1 127 ? 11.987 10.026 14.836 1.00 97.56 127 HIS A O 1
ATOM 989 N N . ALA A 1 128 ? 10.676 10.891 16.451 1.00 97.62 128 ALA A N 1
ATOM 990 C CA . ALA A 1 128 ? 10.419 9.614 17.132 1.00 97.62 128 ALA A CA 1
ATOM 991 C C . ALA A 1 128 ? 9.916 8.525 16.161 1.00 97.62 128 ALA A C 1
ATOM 993 O O . ALA A 1 128 ? 10.412 7.403 16.151 1.00 97.62 128 ALA A O 1
ATOM 994 N N . HIS A 1 129 ? 9.011 8.904 15.254 1.00 97.75 129 HIS A N 1
ATOM 995 C CA . HIS A 1 129 ? 8.433 8.011 14.237 1.00 97.75 129 HIS A CA 1
ATOM 996 C C . HIS A 1 129 ? 9.247 7.856 12.944 1.00 97.75 129 HIS A C 1
ATOM 998 O O . HIS A 1 129 ? 8.743 7.290 11.977 1.00 97.75 129 HIS A O 1
ATOM 1004 N N . HIS A 1 130 ? 10.496 8.335 12.879 1.00 97.38 130 HIS A N 1
ATOM 1005 C CA . HIS A 1 130 ? 11.312 8.243 11.656 1.00 97.38 130 HIS A CA 1
ATOM 1006 C C . HIS A 1 130 ? 11.469 6.803 11.137 1.00 97.38 130 HIS A C 1
ATOM 1008 O O . HIS A 1 130 ? 11.490 6.585 9.926 1.00 97.38 130 HIS A O 1
ATOM 1014 N N . GLY A 1 131 ? 11.504 5.812 12.036 1.00 96.88 131 GLY A N 1
ATOM 1015 C CA . GLY A 1 131 ? 11.588 4.395 11.667 1.00 96.88 131 GLY A CA 1
ATOM 1016 C C . GLY A 1 131 ? 10.433 3.912 10.778 1.00 96.88 131 GLY A C 1
ATOM 1017 O O . GLY A 1 131 ? 10.659 3.081 9.896 1.00 96.88 131 GLY A O 1
ATOM 1018 N N . LEU A 1 132 ? 9.232 4.491 10.925 1.00 97.69 132 LEU A N 1
ATOM 1019 C CA . LEU A 1 132 ? 8.046 4.112 10.144 1.00 97.69 132 LEU A CA 1
ATOM 1020 C C . LEU A 1 132 ? 8.195 4.370 8.647 1.00 97.69 132 LEU A C 1
ATOM 1022 O O . LEU A 1 132 ? 7.528 3.710 7.850 1.00 97.69 132 LEU A O 1
ATOM 1026 N N . ASN A 1 133 ? 9.089 5.279 8.252 1.00 96.69 133 ASN A N 1
ATOM 1027 C CA . ASN A 1 133 ? 9.378 5.553 6.845 1.00 96.69 133 ASN A CA 1
ATOM 1028 C C . ASN A 1 133 ? 9.838 4.291 6.098 1.00 96.69 133 ASN A C 1
ATOM 1030 O O . ASN A 1 133 ? 9.605 4.171 4.896 1.00 96.69 133 ASN A O 1
ATOM 1034 N N . LEU A 1 134 ? 10.488 3.364 6.812 1.00 95.00 134 LEU A N 1
ATOM 1035 C CA . LEU A 1 134 ? 10.912 2.067 6.294 1.00 95.00 134 LEU A CA 1
ATOM 1036 C C . LEU A 1 134 ? 10.022 0.934 6.817 1.00 95.00 134 LEU A C 1
ATOM 1038 O O . LEU A 1 134 ? 9.557 0.107 6.032 1.00 95.00 134 LEU A O 1
ATOM 1042 N N . SER A 1 135 ? 9.791 0.886 8.134 1.00 97.00 135 SER A N 1
ATOM 1043 C CA . SER A 1 135 ? 9.179 -0.282 8.767 1.00 97.00 135 SER A CA 1
ATOM 1044 C C . SER A 1 135 ? 7.704 -0.447 8.434 1.00 97.00 135 SER A C 1
ATOM 1046 O O . SER A 1 135 ? 7.255 -1.578 8.393 1.00 97.00 135 SER A O 1
ATOM 1048 N N . PHE A 1 136 ? 6.943 0.611 8.126 1.00 98.12 136 PHE A N 1
ATOM 1049 C CA . PHE A 1 136 ? 5.517 0.444 7.821 1.00 98.12 136 PHE A CA 1
ATOM 1050 C C . PHE A 1 136 ? 5.282 -0.431 6.584 1.00 98.12 136 PHE A C 1
ATOM 1052 O O . PHE A 1 136 ? 4.543 -1.408 6.649 1.00 98.12 136 PHE A O 1
ATOM 1059 N N . GLY A 1 137 ? 5.924 -0.108 5.455 1.00 97.56 137 GLY A N 1
ATOM 1060 C CA . GLY A 1 137 ? 5.765 -0.895 4.229 1.00 97.56 137 GLY A CA 1
ATOM 1061 C C . GLY A 1 137 ? 6.255 -2.329 4.404 1.00 97.56 137 GLY A C 1
ATOM 1062 O O . GLY A 1 137 ? 5.601 -3.267 3.958 1.00 97.56 137 GLY A O 1
ATOM 1063 N N . LYS A 1 138 ? 7.374 -2.498 5.112 1.00 97.31 138 LYS A N 1
ATOM 1064 C CA . LYS A 1 138 ? 7.914 -3.810 5.455 1.00 97.31 138 LYS A CA 1
ATOM 1065 C C . LYS A 1 138 ? 6.945 -4.619 6.327 1.00 97.31 138 LYS A C 1
ATOM 1067 O O . LYS A 1 138 ? 6.524 -5.696 5.930 1.00 97.31 138 LYS A O 1
ATOM 1072 N N . ASP A 1 139 ? 6.574 -4.083 7.483 1.00 97.94 139 ASP A N 1
ATOM 1073 C CA . ASP A 1 139 ? 5.888 -4.805 8.556 1.00 97.94 139 ASP A CA 1
ATOM 1074 C C . ASP A 1 139 ? 4.386 -4.987 8.285 1.00 97.94 139 ASP A C 1
ATOM 1076 O O . ASP A 1 139 ? 3.811 -5.983 8.720 1.00 97.94 139 ASP A O 1
ATOM 1080 N N . ALA A 1 140 ? 3.744 -4.053 7.569 1.00 97.88 140 ALA A N 1
ATOM 1081 C CA . ALA A 1 140 ? 2.315 -4.118 7.243 1.00 97.88 140 ALA A CA 1
ATOM 1082 C C . ALA A 1 140 ? 2.037 -4.680 5.840 1.00 97.88 140 ALA A C 1
ATOM 1084 O O . ALA A 1 140 ? 1.028 -5.355 5.637 1.00 97.88 140 ALA A O 1
ATOM 1085 N N . LEU A 1 141 ? 2.926 -4.437 4.868 1.00 98.00 141 LEU A N 1
ATOM 1086 C CA . LEU A 1 141 ? 2.687 -4.763 3.455 1.00 98.00 141 LEU A CA 1
ATOM 1087 C C . LEU A 1 141 ? 3.707 -5.740 2.856 1.00 98.00 141 LEU A C 1
ATOM 1089 O O . LEU A 1 141 ? 3.573 -6.094 1.690 1.00 98.00 141 LEU A O 1
ATOM 1093 N N . GLY A 1 142 ? 4.709 -6.186 3.611 1.00 97.62 142 GLY A N 1
ATOM 1094 C CA . GLY A 1 142 ? 5.657 -7.207 3.171 1.00 97.62 142 GLY A CA 1
ATOM 1095 C C . GLY A 1 142 ? 6.736 -6.684 2.229 1.00 97.62 142 GLY A C 1
ATOM 1096 O O . GLY A 1 142 ? 7.466 -7.481 1.659 1.00 97.62 142 GLY A O 1
ATOM 1097 N N . THR A 1 143 ? 6.853 -5.366 2.031 1.00 97.44 143 THR A N 1
ATOM 1098 C CA . THR A 1 143 ? 8.001 -4.755 1.340 1.00 97.44 143 THR A CA 1
ATOM 1099 C C . THR A 1 143 ? 8.103 -3.264 1.662 1.00 97.44 143 THR A C 1
ATOM 1101 O O . THR A 1 143 ? 7.124 -2.521 1.519 1.00 97.44 143 THR A O 1
ATOM 1104 N N . PRO A 1 144 ? 9.297 -2.752 2.007 1.00 96.00 144 PRO A N 1
ATOM 1105 C CA . PRO A 1 144 ? 9.526 -1.317 2.006 1.00 96.00 144 PRO A CA 1
ATOM 1106 C C . PRO A 1 144 ? 9.527 -0.775 0.570 1.00 96.00 144 PRO A C 1
ATOM 1108 O O . PRO A 1 144 ? 9.764 -1.501 -0.401 1.00 96.00 144 PRO A O 1
ATOM 1111 N N . TYR A 1 145 ? 9.308 0.530 0.420 1.00 95.31 145 TYR A N 1
ATOM 1112 C CA . TYR A 1 145 ? 9.625 1.209 -0.834 1.00 95.31 145 TYR A CA 1
ATOM 1113 C C . TYR A 1 145 ? 11.140 1.337 -1.022 1.00 95.31 145 TYR A C 1
ATOM 1115 O O . TYR A 1 145 ? 11.864 1.659 -0.084 1.00 95.31 145 TYR A O 1
ATOM 1123 N N . GLN A 1 146 ? 11.606 1.154 -2.258 1.00 92.38 146 GLN A N 1
ATOM 1124 C CA . GLN A 1 146 ? 13.025 1.258 -2.599 1.00 92.38 146 GLN A CA 1
ATOM 1125 C C . GLN A 1 146 ? 13.256 2.080 -3.868 1.00 92.38 146 GLN A C 1
ATOM 1127 O O . GLN A 1 146 ? 13.962 3.093 -3.873 1.00 92.38 146 GLN A O 1
ATOM 1132 N N . VAL A 1 147 ? 12.666 1.640 -4.980 1.00 94.31 147 VAL A N 1
ATOM 1133 C CA . VAL A 1 147 ? 12.878 2.244 -6.293 1.00 94.31 147 VAL A CA 1
ATOM 1134 C C . VAL A 1 147 ? 11.722 1.916 -7.231 1.00 94.31 147 VAL A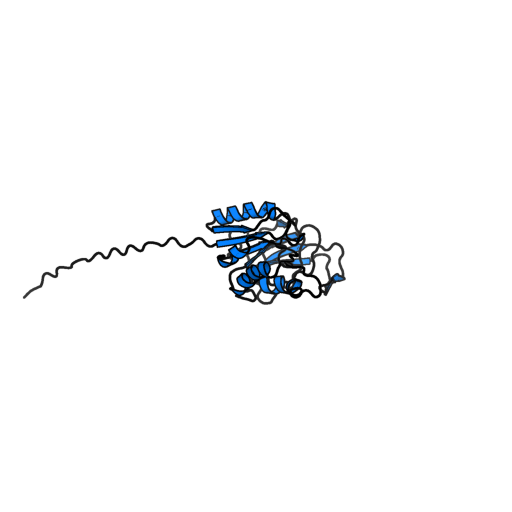 C 1
ATOM 1136 O O . VAL A 1 147 ? 11.064 0.888 -7.110 1.00 94.31 147 VAL A O 1
ATOM 1139 N N . HIS A 1 148 ? 11.497 2.796 -8.201 1.00 94.88 148 HIS A N 1
ATOM 1140 C CA . HIS A 1 148 ? 10.589 2.557 -9.313 1.00 94.88 148 HIS A CA 1
ATOM 1141 C C . HIS A 1 148 ? 11.246 2.875 -10.656 1.00 94.88 148 HIS A C 1
ATOM 1143 O O . HIS A 1 148 ? 12.240 3.615 -10.737 1.00 94.88 148 HIS A O 1
ATOM 1149 N N . LEU A 1 149 ? 10.676 2.284 -11.700 1.00 96.38 149 LEU A N 1
ATOM 1150 C CA . LEU A 1 149 ? 11.059 2.451 -13.096 1.00 96.38 149 LEU A CA 1
ATOM 1151 C C . LEU A 1 149 ? 10.263 3.590 -13.750 1.00 96.38 149 LEU A C 1
ATOM 1153 O O . LEU A 1 149 ? 9.741 4.465 -13.063 1.00 96.38 149 LEU A O 1
ATOM 1157 N N . VAL A 1 150 ? 10.186 3.615 -15.080 1.00 95.81 150 VAL A N 1
ATOM 1158 C CA . VAL A 1 150 ? 9.444 4.635 -15.835 1.00 95.81 150 VAL A CA 1
ATOM 1159 C C . VAL A 1 150 ? 8.488 3.992 -16.836 1.00 95.81 150 VAL A C 1
ATOM 1161 O O . VAL A 1 150 ? 8.652 2.833 -17.208 1.00 95.81 150 VAL A O 1
ATOM 1164 N N . GLY A 1 151 ? 7.508 4.767 -17.299 1.00 95.38 151 GLY A N 1
ATOM 1165 C CA . GLY A 1 151 ? 6.552 4.329 -18.313 1.00 95.38 151 GLY A CA 1
ATOM 1166 C C . GLY A 1 151 ? 5.503 3.344 -17.795 1.00 95.38 151 GLY A C 1
ATOM 1167 O O . GLY A 1 151 ? 5.250 3.253 -16.594 1.00 95.38 151 GLY A O 1
ATOM 1168 N N . LYS A 1 152 ? 4.872 2.649 -18.742 1.00 96.69 152 LYS A N 1
ATOM 1169 C CA . LYS A 1 152 ? 3.830 1.653 -18.483 1.00 96.69 152 LYS A CA 1
ATOM 1170 C C . LYS A 1 152 ? 4.428 0.353 -17.950 1.00 96.69 152 LYS A C 1
ATOM 1172 O O . LYS A 1 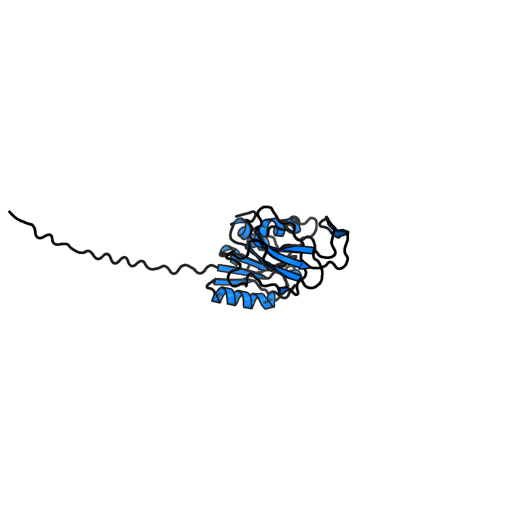152 ? 5.576 0.025 -18.251 1.00 96.69 152 LYS A O 1
ATOM 1177 N N . THR A 1 153 ? 3.608 -0.406 -17.237 1.00 97.62 153 THR A N 1
ATOM 1178 C CA . THR A 1 153 ? 3.941 -1.750 -16.755 1.00 97.62 153 THR A CA 1
ATOM 1179 C C . THR A 1 153 ? 3.079 -2.767 -17.487 1.00 97.62 153 THR A C 1
ATOM 1181 O O . THR A 1 153 ? 1.856 -2.640 -17.485 1.00 97.62 153 THR A O 1
ATOM 1184 N N . SER A 1 154 ? 3.705 -3.757 -18.119 1.00 98.12 154 SER A N 1
ATOM 1185 C CA . SER A 1 154 ? 2.992 -4.939 -18.613 1.00 98.12 154 SER A CA 1
ATOM 1186 C C . SER A 1 154 ? 2.684 -5.837 -17.429 1.00 98.12 154 SER A C 1
ATOM 1188 O O . SER A 1 154 ? 3.593 -6.109 -16.653 1.00 98.12 154 SER A O 1
ATOM 1190 N N . VAL A 1 155 ? 1.442 -6.269 -17.277 1.00 97.56 155 VAL A N 1
ATOM 1191 C CA . VAL A 1 155 ? 0.983 -7.063 -16.139 1.00 97.56 155 VAL A CA 1
ATOM 1192 C C . VAL A 1 155 ? 0.553 -8.443 -16.607 1.00 97.56 155 VAL A C 1
ATOM 1194 O O . VAL A 1 155 ? -0.092 -8.564 -17.647 1.00 97.56 155 VAL A O 1
ATOM 1197 N N . GLU A 1 156 ? 0.911 -9.448 -15.818 1.00 97.12 156 GLU A N 1
ATOM 1198 C CA . GLU A 1 156 ? 0.519 -10.847 -15.964 1.00 97.12 156 GLU A CA 1
ATOM 1199 C C . GLU A 1 156 ? 0.292 -11.471 -14.579 1.00 97.12 156 GLU A C 1
ATOM 1201 O O . GLU A 1 156 ? 0.706 -10.914 -13.554 1.00 97.12 156 GLU A O 1
ATOM 1206 N N . LEU A 1 157 ? -0.355 -12.634 -14.537 1.00 97.50 157 LEU A N 1
ATOM 1207 C CA . LEU A 1 157 ? -0.459 -13.423 -13.313 1.00 97.50 157 LEU A CA 1
ATOM 1208 C C . LEU A 1 157 ? 0.905 -14.007 -12.929 1.00 97.50 157 LEU A C 1
ATOM 1210 O O . LEU A 1 157 ? 1.724 -14.345 -13.783 1.00 97.50 157 LEU A O 1
ATOM 1214 N N . ALA A 1 158 ? 1.149 -14.141 -11.628 1.00 96.81 158 ALA A N 1
ATOM 1215 C CA . ALA A 1 158 ? 2.281 -14.914 -11.145 1.00 96.81 158 ALA A CA 1
ATOM 1216 C C . ALA A 1 158 ? 2.079 -16.413 -11.425 1.00 96.81 158 ALA A C 1
ATOM 1218 O O . ALA A 1 158 ? 0.951 -16.907 -11.513 1.00 96.81 158 ALA A O 1
ATOM 1219 N N . GLU A 1 159 ? 3.184 -17.145 -11.555 1.00 94.62 159 GLU A N 1
ATOM 1220 C CA . GLU A 1 159 ? 3.153 -18.593 -11.748 1.00 94.62 159 GLU A CA 1
ATOM 1221 C C . GLU A 1 159 ? 2.403 -19.273 -10.592 1.00 94.62 159 GLU A C 1
ATOM 1223 O O . GLU A 1 159 ? 2.661 -18.990 -9.425 1.00 94.62 159 GLU A O 1
ATOM 1228 N N . GLY A 1 160 ? 1.437 -20.136 -10.919 1.00 93.94 160 GLY A N 1
ATOM 1229 C CA . GLY A 1 160 ? 0.611 -20.838 -9.931 1.00 93.94 160 GLY A CA 1
ATOM 1230 C C . GLY A 1 160 ? -0.529 -20.019 -9.308 1.00 93.94 160 GLY A C 1
ATOM 1231 O O . GLY A 1 160 ? -1.379 -20.602 -8.643 1.00 93.94 160 GLY A O 1
ATOM 1232 N N . ALA A 1 161 ? -0.627 -18.709 -9.560 1.00 96.19 161 ALA A N 1
ATOM 1233 C CA . ALA A 1 161 ? -1.628 -17.858 -8.907 1.00 96.19 161 ALA A CA 1
ATOM 1234 C C . ALA A 1 161 ? -3.049 -17.982 -9.492 1.00 96.19 161 ALA A C 1
ATOM 1236 O O . ALA A 1 161 ? -4.005 -17.542 -8.863 1.00 96.19 161 ALA A O 1
ATOM 1237 N N . ALA A 1 162 ? -3.224 -18.579 -10.676 1.00 94.00 162 ALA A N 1
ATOM 1238 C CA . ALA A 1 162 ? -4.490 -18.568 -11.425 1.00 94.00 162 ALA A CA 1
ATOM 1239 C C . ALA A 1 162 ? -5.719 -19.084 -10.652 1.00 94.00 162 ALA A C 1
ATOM 1241 O O . ALA A 1 162 ? -6.836 -18.651 -10.923 1.00 94.00 162 ALA A O 1
ATOM 1242 N N . THR A 1 163 ? -5.531 -19.989 -9.690 1.00 94.50 163 THR A N 1
ATOM 1243 C CA . THR A 1 163 ? -6.615 -20.543 -8.863 1.00 94.50 163 THR A CA 1
ATOM 1244 C C . THR A 1 163 ? -6.804 -19.812 -7.532 1.00 94.50 163 THR A C 1
ATOM 1246 O O . THR A 1 163 ? -7.634 -20.224 -6.723 1.00 94.50 163 THR A O 1
ATOM 1249 N N . HIS A 1 164 ? -6.030 -18.758 -7.262 1.00 97.06 164 HIS A N 1
ATOM 1250 C CA . HIS A 1 164 ? -6.082 -18.043 -5.994 1.00 97.06 164 HIS A CA 1
ATOM 1251 C C . HIS A 1 164 ? -7.415 -17.274 -5.854 1.00 97.06 164 HIS A C 1
ATOM 1253 O O . HIS A 1 164 ? -7.774 -16.522 -6.765 1.00 97.06 164 HIS A O 1
ATOM 1259 N N . PRO A 1 165 ? -8.137 -17.362 -4.716 1.00 96.81 165 PRO A N 1
ATOM 1260 C CA . PRO A 1 165 ? -9.472 -16.766 -4.565 1.00 96.81 165 PRO A CA 1
ATOM 1261 C C . PRO A 1 165 ? -9.555 -15.258 -4.847 1.00 96.81 165 PRO A C 1
ATOM 1263 O O . PRO A 1 165 ? -10.559 -14.789 -5.377 1.00 96.81 165 PRO A O 1
ATOM 1266 N N . ILE A 1 166 ? -8.498 -14.493 -4.550 1.00 96.62 166 ILE A N 1
ATOM 1267 C CA . ILE A 1 166 ? -8.429 -13.043 -4.844 1.00 96.62 166 ILE A CA 1
ATOM 1268 C C . ILE A 1 166 ? -8.497 -12.744 -6.351 1.00 96.62 166 ILE A C 1
ATOM 1270 O O . ILE A 1 166 ? -8.941 -11.668 -6.739 1.00 96.62 166 ILE A O 1
ATOM 1274 N N . LEU A 1 167 ? -8.089 -13.686 -7.204 1.00 96.12 167 LEU A N 1
ATOM 1275 C CA . LEU A 1 167 ? -8.124 -13.539 -8.659 1.00 96.12 167 LEU A CA 1
ATOM 1276 C C . LEU A 1 167 ? -9.437 -14.050 -9.276 1.00 96.12 167 LEU A C 1
ATOM 1278 O O . LEU A 1 167 ? -9.555 -14.119 -10.497 1.00 96.12 167 LEU A O 1
ATOM 1282 N N . THR A 1 168 ? -10.450 -14.368 -8.461 1.00 94.69 168 THR A N 1
ATOM 1283 C CA . THR A 1 168 ? -11.780 -14.748 -8.960 1.00 94.69 168 THR A CA 1
ATOM 1284 C C . THR A 1 168 ? -12.330 -13.670 -9.898 1.00 94.69 168 THR A C 1
ATOM 1286 O O . THR A 1 168 ? -12.456 -12.507 -9.522 1.00 94.69 168 THR A O 1
ATOM 1289 N N . GLY A 1 169 ? -12.684 -14.066 -11.123 1.00 92.12 169 GLY A N 1
ATOM 1290 C CA . GLY A 1 169 ? -13.205 -13.162 -12.155 1.00 92.12 169 GLY A CA 1
ATOM 1291 C C . GLY A 1 169 ? -12.135 -12.459 -12.998 1.00 92.12 169 GLY A C 1
ATOM 1292 O O . GLY A 1 169 ? -12.489 -11.741 -13.931 1.00 92.12 169 GLY A O 1
ATOM 1293 N N . VAL A 1 170 ? -10.847 -12.681 -12.719 1.00 93.38 170 VAL A N 1
ATOM 1294 C CA . VAL A 1 170 ? -9.743 -12.285 -13.601 1.00 93.38 170 VAL A CA 1
ATOM 1295 C C . VAL A 1 170 ? -9.483 -13.419 -14.591 1.00 93.38 170 VAL A C 1
ATOM 1297 O O . VAL A 1 170 ? -9.342 -14.573 -14.192 1.00 93.38 170 VAL A O 1
ATOM 1300 N N . ASP A 1 171 ? -9.422 -13.105 -15.885 1.00 90.69 171 ASP A N 1
ATOM 1301 C CA . ASP A 1 171 ? -9.045 -14.086 -16.908 1.00 90.69 171 ASP A CA 1
ATOM 1302 C C . ASP A 1 171 ? -7.588 -14.536 -16.673 1.00 90.69 171 ASP A C 1
ATOM 1304 O O . ASP A 1 171 ? -6.684 -13.695 -16.683 1.00 90.69 171 ASP A O 1
ATOM 1308 N N . PRO A 1 172 ? -7.329 -15.840 -16.461 1.00 84.31 172 PRO A N 1
ATOM 1309 C CA . PRO A 1 172 ? -5.995 -16.338 -16.137 1.00 84.31 172 PRO A CA 1
ATOM 1310 C C . PRO A 1 172 ? -4.995 -16.207 -17.292 1.00 84.31 172 PRO A C 1
ATOM 1312 O O . PRO A 1 172 ? -3.791 -16.304 -17.068 1.00 84.31 172 PRO A O 1
ATOM 1315 N N . SER A 1 173 ? -5.475 -15.984 -18.518 1.00 85.50 173 SER A N 1
ATOM 1316 C CA . SER A 1 173 ? -4.645 -15.707 -19.691 1.00 85.50 173 SER A CA 1
ATOM 1317 C C . SER A 1 173 ? -4.411 -14.211 -19.928 1.00 85.50 173 SER A C 1
ATOM 1319 O O . SER A 1 173 ? -3.650 -13.836 -20.825 1.00 85.50 173 SER A O 1
ATOM 1321 N N . ALA A 1 174 ? -5.052 -13.343 -19.136 1.00 83.88 174 ALA A N 1
ATOM 1322 C CA . ALA A 1 174 ? -5.003 -11.911 -19.359 1.00 83.88 174 ALA A CA 1
ATOM 1323 C C . ALA A 1 174 ? -3.596 -11.355 -19.150 1.00 83.88 174 ALA A C 1
ATOM 1325 O O . ALA A 1 174 ? -2.973 -11.497 -18.097 1.00 83.88 174 ALA A O 1
ATOM 1326 N N . THR A 1 175 ? -3.157 -10.599 -20.151 1.00 91.62 175 THR A N 1
ATOM 1327 C CA . THR A 1 175 ? -2.086 -9.621 -20.007 1.00 91.62 175 THR A CA 1
ATOM 1328 C C . THR A 1 175 ? -2.653 -8.242 -20.293 1.00 91.62 175 THR A C 1
ATOM 1330 O O . THR A 1 175 ? -3.489 -8.063 -21.182 1.00 91.62 175 THR A O 1
ATOM 1333 N N . TRP A 1 176 ? -2.235 -7.242 -19.523 1.00 94.88 176 TRP A N 1
ATOM 1334 C CA . TRP A 1 176 ? -2.696 -5.870 -19.729 1.00 94.88 176 TRP A CA 1
ATOM 1335 C C . TRP A 1 176 ? -1.600 -4.854 -19.453 1.00 94.88 176 TRP A C 1
ATOM 1337 O O . TRP A 1 176 ? -0.584 -5.140 -18.826 1.00 94.88 176 TRP A O 1
ATOM 1347 N N . GLN A 1 177 ? -1.801 -3.630 -19.937 1.00 96.31 177 GLN A N 1
ATOM 1348 C CA . GLN A 1 177 ? -0.899 -2.524 -19.642 1.00 96.31 177 GLN A CA 1
ATOM 1349 C C . GLN A 1 177 ? -1.479 -1.650 -18.539 1.00 96.31 177 GLN A C 1
ATOM 1351 O O . GLN A 1 177 ? -2.514 -1.011 -18.714 1.00 96.31 177 GLN A O 1
ATOM 1356 N N . SER A 1 178 ? -0.758 -1.554 -17.426 1.00 94.06 178 SER A N 1
ATOM 1357 C CA . SER A 1 178 ? -0.994 -0.518 -16.428 1.00 94.06 178 SER A CA 1
ATOM 1358 C C . SER A 1 178 ? -0.296 0.780 -16.852 1.00 94.06 178 SER A C 1
ATOM 1360 O O . SER A 1 178 ? 0.886 0.750 -17.217 1.00 94.06 178 SER A O 1
ATOM 1362 N N . PRO A 1 179 ? -0.968 1.946 -16.775 1.00 93.00 179 PRO A N 1
ATOM 1363 C CA . PRO A 1 179 ? -0.319 3.237 -16.996 1.00 93.00 179 PRO A CA 1
ATOM 1364 C C . PRO A 1 179 ? 0.678 3.597 -15.879 1.00 93.00 179 PRO A C 1
ATOM 1366 O O . PRO A 1 179 ? 1.444 4.548 -16.028 1.00 93.00 179 PRO A O 1
ATOM 1369 N N . GLY A 1 180 ? 0.670 2.864 -14.759 1.00 91.44 180 GLY A N 1
ATOM 1370 C CA . GLY A 1 180 ? 1.588 3.056 -13.642 1.00 91.44 180 GLY A CA 1
ATOM 1371 C C . GLY A 1 180 ? 2.979 2.468 -13.890 1.00 91.44 180 GLY A C 1
ATOM 1372 O O . GLY A 1 180 ? 3.150 1.495 -14.625 1.00 91.44 180 GLY A O 1
ATOM 1373 N N . THR A 1 181 ? 3.977 3.046 -13.221 1.00 95.62 181 THR A N 1
ATOM 1374 C CA . THR A 1 181 ? 5.371 2.583 -13.263 1.00 95.62 181 THR A CA 1
ATOM 1375 C C . THR A 1 181 ? 5.598 1.362 -12.375 1.00 95.62 181 THR A C 1
ATOM 1377 O O . THR A 1 181 ? 5.043 1.290 -11.278 1.00 95.62 181 THR A O 1
ATOM 1380 N N . LEU A 1 182 ? 6.479 0.450 -12.788 1.00 97.25 182 LEU A N 1
ATOM 1381 C CA . LEU A 1 182 ? 6.867 -0.705 -11.976 1.00 97.25 182 LEU A CA 1
ATOM 1382 C C . LEU A 1 182 ? 7.669 -0.254 -10.749 1.00 97.25 182 LEU A C 1
ATOM 1384 O O . LEU A 1 182 ? 8.648 0.485 -10.885 1.00 97.25 182 LEU A O 1
ATOM 1388 N N . TYR A 1 183 ? 7.249 -0.686 -9.563 1.00 96.25 183 TYR A N 1
ATOM 1389 C CA . TYR A 1 183 ? 8.021 -0.564 -8.325 1.00 96.25 183 TYR A CA 1
ATOM 1390 C C . TYR A 1 183 ? 8.783 -1.868 -8.122 1.00 96.25 183 TYR A C 1
ATOM 1392 O O . TYR A 1 183 ? 8.200 -2.926 -8.325 1.00 96.25 183 TYR A O 1
ATOM 1400 N N . LEU A 1 184 ? 10.062 -1.780 -7.755 1.00 96.38 184 LEU A N 1
ATOM 1401 C CA . LEU A 1 184 ? 10.846 -2.969 -7.431 1.00 96.38 184 LEU A CA 1
ATOM 1402 C C . LEU A 1 184 ? 10.711 -3.289 -5.945 1.00 96.38 184 LEU A C 1
ATOM 1404 O O . LEU A 1 184 ? 10.780 -2.383 -5.103 1.00 96.38 184 LEU A O 1
ATOM 1408 N N . THR A 1 185 ? 10.501 -4.563 -5.644 1.00 96.25 185 THR A N 1
ATOM 1409 C CA . THR A 1 185 ? 10.176 -5.058 -4.310 1.00 96.25 185 THR A CA 1
ATOM 1410 C C . THR A 1 185 ? 11.415 -5.569 -3.572 1.00 96.25 185 THR A C 1
ATOM 1412 O O . THR A 1 185 ? 12.437 -5.913 -4.164 1.00 96.25 185 THR A O 1
ATOM 1415 N N . ALA A 1 186 ? 11.345 -5.565 -2.244 1.00 95.44 186 ALA A N 1
ATOM 1416 C CA . ALA A 1 186 ? 12.176 -6.381 -1.362 1.00 95.44 186 ALA A CA 1
ATOM 1417 C C . ALA A 1 186 ? 11.201 -7.129 -0.461 1.00 95.44 186 ALA A C 1
ATOM 1419 O O . ALA A 1 186 ? 10.875 -6.661 0.628 1.00 95.44 186 ALA A O 1
ATOM 1420 N N . LEU A 1 187 ? 10.658 -8.220 -0.999 1.00 97.31 187 LEU A N 1
ATOM 1421 C CA . LEU A 1 187 ? 9.608 -8.985 -0.342 1.00 97.31 187 LEU A CA 1
ATOM 1422 C C . LEU A 1 187 ? 10.128 -9.650 0.932 1.00 97.31 187 LEU A C 1
ATOM 1424 O O . LEU A 1 187 ? 11.202 -10.256 0.936 1.00 97.31 187 LEU A O 1
ATOM 1428 N N . GLU A 1 188 ? 9.334 -9.570 1.991 1.00 97.44 188 GLU A N 1
ATOM 1429 C CA . GLU A 1 188 ? 9.539 -10.350 3.204 1.00 97.44 188 GLU A CA 1
ATOM 1430 C C . GLU A 1 188 ? 9.303 -11.852 2.936 1.00 97.44 188 GLU A C 1
ATOM 1432 O O . GLU A 1 188 ? 8.571 -12.224 2.009 1.00 97.44 188 GLU A O 1
ATOM 1437 N N . PRO A 1 189 ? 9.909 -12.753 3.731 1.00 95.81 189 PRO A N 1
ATOM 1438 C CA . PRO A 1 189 ? 9.656 -14.186 3.617 1.00 95.81 189 PRO A CA 1
ATOM 1439 C C . PRO A 1 189 ? 8.170 -14.534 3.787 1.00 95.81 189 PRO A C 1
ATOM 1441 O O . PRO A 1 189 ? 7.482 -13.969 4.633 1.00 95.81 189 PRO A O 1
ATOM 1444 N N . GLY A 1 190 ? 7.685 -15.510 3.015 1.00 94.25 190 GLY A N 1
ATOM 1445 C CA . GLY A 1 190 ? 6.294 -15.978 3.095 1.00 94.25 190 GLY A CA 1
ATOM 1446 C C . GLY A 1 190 ? 5.288 -15.151 2.290 1.00 94.25 190 GLY A C 1
ATOM 1447 O O . GLY A 1 190 ? 4.091 -15.413 2.378 1.00 94.25 190 GLY A O 1
ATOM 1448 N N . VAL A 1 191 ? 5.752 -14.181 1.497 1.00 96.75 191 VAL A N 1
ATOM 1449 C CA . VAL A 1 191 ? 4.924 -13.531 0.476 1.00 96.75 191 VAL A CA 1
ATOM 1450 C C . VAL A 1 191 ? 4.541 -14.538 -0.613 1.00 96.75 191 VAL A C 1
ATOM 1452 O O . VAL A 1 191 ? 5.402 -15.230 -1.156 1.00 96.75 191 VAL A O 1
ATOM 1455 N N . GLU A 1 192 ? 3.260 -14.561 -0.975 1.00 97.94 192 GLU A N 1
ATOM 1456 C CA . GLU A 1 192 ? 2.708 -15.309 -2.103 1.00 97.94 192 GLU A CA 1
ATOM 1457 C C . GLU A 1 192 ? 2.360 -14.330 -3.245 1.00 97.94 192 GLU A C 1
ATOM 1459 O O . GLU A 1 192 ? 1.408 -13.546 -3.143 1.00 97.94 192 GLU A O 1
ATOM 1464 N N . PRO A 1 193 ? 3.148 -14.306 -4.336 1.00 98.00 193 PRO A N 1
ATOM 1465 C CA . PRO A 1 193 ? 2.887 -13.442 -5.482 1.00 98.00 193 PRO A CA 1
ATOM 1466 C C . PRO A 1 193 ? 1.577 -13.798 -6.194 1.00 98.00 193 PRO A C 1
ATOM 1468 O O . PRO A 1 193 ? 1.323 -14.958 -6.496 1.00 98.00 193 PRO A O 1
ATOM 1471 N N . LEU A 1 194 ? 0.790 -12.781 -6.553 1.00 98.00 194 LEU A N 1
ATOM 1472 C CA . LEU A 1 194 ? -0.434 -12.929 -7.350 1.00 98.00 194 LEU A CA 1
ATOM 1473 C C . LEU A 1 194 ? -0.274 -12.387 -8.768 1.00 98.00 194 LEU A C 1
ATOM 1475 O O . LEU A 1 194 ? -0.711 -13.015 -9.728 1.00 98.00 194 LEU A O 1
ATOM 1479 N N . LEU A 1 195 ? 0.358 -11.219 -8.908 1.00 97.56 195 LEU A N 1
ATOM 1480 C CA . LEU A 1 195 ? 0.598 -10.564 -10.194 1.00 97.56 195 LEU A CA 1
ATOM 1481 C C . LEU A 1 195 ? 2.061 -10.153 -10.322 1.00 97.56 195 LEU A C 1
ATOM 1483 O O . LEU A 1 195 ? 2.683 -9.704 -9.352 1.00 97.56 195 LEU A O 1
ATOM 1487 N N . ARG A 1 196 ? 2.577 -10.215 -11.549 1.00 97.81 196 ARG A N 1
ATOM 1488 C CA . ARG A 1 196 ? 3.900 -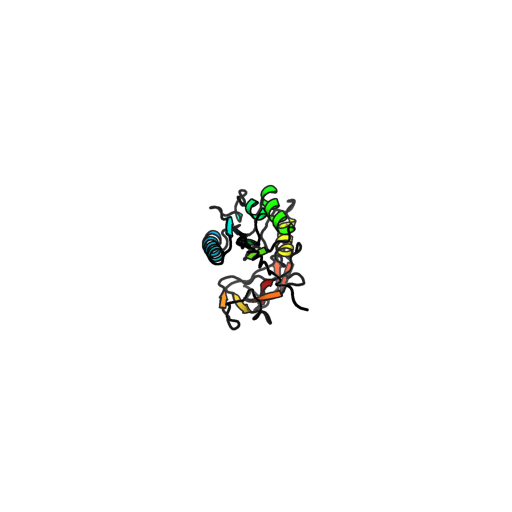9.719 -11.929 1.00 97.81 196 ARG A CA 1
ATOM 1489 C C . ARG A 1 196 ? 3.773 -8.560 -12.902 1.00 97.81 196 ARG A C 1
ATOM 1491 O O . ARG A 1 196 ? 2.853 -8.489 -13.713 1.00 97.81 196 ARG A O 1
ATOM 1498 N N . GLY A 1 197 ? 4.711 -7.632 -12.802 1.00 97.88 197 GLY A N 1
ATOM 1499 C CA . GLY A 1 197 ? 4.820 -6.472 -13.665 1.00 97.88 197 GLY A CA 1
ATOM 1500 C C . GLY A 1 197 ? 6.171 -6.441 -14.358 1.00 97.88 197 GLY A C 1
ATOM 1501 O O . GLY A 1 197 ? 7.195 -6.620 -13.708 1.00 97.88 197 GLY A O 1
ATOM 1502 N N . THR A 1 198 ? 6.181 -6.151 -15.656 1.00 98.50 198 THR A N 1
ATOM 1503 C CA . THR A 1 198 ? 7.390 -5.962 -16.461 1.00 98.50 198 THR A CA 1
ATOM 1504 C C . THR A 1 198 ? 7.492 -4.515 -16.937 1.00 98.50 198 THR A C 1
ATOM 1506 O O . THR A 1 198 ? 6.555 -3.970 -17.526 1.00 98.50 198 THR A O 1
ATOM 1509 N N . GLY A 1 199 ? 8.640 -3.882 -16.693 1.00 97.81 199 GLY A N 1
ATOM 1510 C CA . GLY A 1 199 ? 8.903 -2.482 -17.021 1.00 97.81 199 GLY A CA 1
ATOM 1511 C C . GLY A 1 199 ? 10.357 -2.221 -17.415 1.00 97.81 199 GLY A C 1
ATOM 1512 O O . GLY A 1 199 ? 11.191 -3.127 -17.445 1.00 97.81 199 GLY A O 1
ATOM 1513 N N . LYS A 1 200 ? 10.671 -0.959 -17.735 1.00 97.56 200 LYS A N 1
ATOM 1514 C CA . LYS A 1 200 ? 12.011 -0.536 -18.175 1.00 97.56 200 LYS A CA 1
ATOM 1515 C C . LYS A 1 200 ? 12.503 0.666 -17.366 1.00 97.56 200 LYS A C 1
ATOM 1517 O O . LYS A 1 200 ? 11.729 1.599 -17.135 1.00 97.56 200 LYS A O 1
ATOM 1522 N N . PRO A 1 201 ? 13.774 0.700 -16.934 1.00 96.75 201 PRO A N 1
ATOM 1523 C CA . PRO A 1 201 ? 14.342 1.894 -16.324 1.00 96.75 201 PRO A CA 1
ATOM 1524 C C . PRO A 1 201 ? 14.543 2.997 -17.370 1.00 96.75 201 PRO A C 1
ATOM 1526 O O . PRO A 1 201 ? 14.638 2.736 -18.566 1.00 96.75 201 PRO A O 1
ATOM 1529 N N . ARG A 1 202 ? 14.710 4.244 -16.911 1.00 95.31 202 ARG A N 1
ATOM 1530 C CA . ARG A 1 202 ? 15.132 5.349 -17.792 1.00 95.31 202 ARG A CA 1
ATOM 1531 C C . ARG A 1 202 ? 16.526 5.105 -18.387 1.00 95.31 202 ARG A C 1
ATOM 1533 O O . ARG A 1 202 ? 16.781 5.487 -19.522 1.00 95.31 202 ARG A O 1
ATOM 1540 N N . LYS A 1 203 ? 17.425 4.507 -17.601 1.00 94.88 203 LYS A N 1
ATOM 1541 C CA . LYS A 1 203 ? 18.780 4.112 -17.999 1.00 94.88 203 LYS A CA 1
ATOM 1542 C C . LYS A 1 203 ? 19.161 2.824 -17.251 1.00 94.88 203 LYS A C 1
ATOM 1544 O O . LYS A 1 203 ? 19.035 2.825 -16.025 1.00 94.88 203 LYS A O 1
ATOM 1549 N N . PRO A 1 204 ? 19.605 1.761 -17.944 1.00 97.19 204 PRO A N 1
ATOM 1550 C CA . PRO A 1 204 ? 20.158 0.570 -17.300 1.00 97.19 204 PRO A CA 1
ATOM 1551 C C . PRO A 1 204 ? 21.486 0.853 -16.580 1.00 97.19 204 PRO A C 1
ATOM 1553 O O . PRO A 1 204 ? 22.210 1.785 -16.940 1.00 97.19 204 PRO A O 1
ATOM 1556 N N . GLY A 1 205 ? 21.817 0.028 -15.591 1.00 96.75 205 GLY A N 1
ATOM 1557 C CA . GLY A 1 205 ? 23.025 0.110 -14.772 1.00 96.75 205 GLY A CA 1
ATOM 1558 C C . GLY A 1 205 ? 22.734 0.373 -13.294 1.00 96.75 205 GLY A C 1
ATOM 1559 O O . GLY A 1 205 ? 21.588 0.332 -12.844 1.00 96.75 205 GLY A O 1
ATOM 1560 N N . ILE A 1 206 ? 23.793 0.655 -12.531 1.00 96.50 206 ILE A N 1
ATOM 1561 C CA . ILE A 1 206 ? 23.696 0.868 -11.084 1.00 96.50 206 ILE A CA 1
ATOM 1562 C C . ILE A 1 206 ? 23.010 2.203 -10.776 1.00 96.50 206 ILE A C 1
ATOM 1564 O O . ILE A 1 206 ? 23.533 3.276 -11.085 1.00 96.50 206 ILE A O 1
ATOM 1568 N N . LYS A 1 207 ? 21.862 2.144 -10.099 1.00 93.75 207 LYS A N 1
ATOM 1569 C CA . LYS A 1 207 ? 21.161 3.297 -9.528 1.00 93.75 207 LYS A CA 1
ATOM 1570 C C . LYS A 1 207 ? 21.352 3.313 -8.016 1.00 93.75 207 LYS A C 1
ATOM 1572 O O . LYS A 1 207 ? 20.918 2.393 -7.331 1.00 93.75 207 LYS A O 1
ATOM 1577 N N . LYS A 1 208 ? 21.964 4.377 -7.497 1.00 93.12 208 LYS A N 1
ATOM 1578 C CA . LYS A 1 208 ? 22.090 4.618 -6.053 1.00 93.12 208 LYS A CA 1
ATOM 1579 C C . LYS A 1 208 ? 20.909 5.450 -5.556 1.00 93.12 208 LYS A C 1
ATOM 1581 O O . LYS A 1 208 ? 20.549 6.444 -6.186 1.00 93.12 208 LYS A O 1
ATOM 1586 N N . THR A 1 209 ? 20.310 5.046 -4.446 1.00 88.38 209 THR A N 1
ATOM 1587 C CA . THR A 1 209 ? 19.250 5.776 -3.736 1.00 88.38 209 THR A CA 1
ATOM 1588 C C . THR A 1 209 ? 19.567 5.802 -2.239 1.00 88.38 209 THR A C 1
ATOM 1590 O O . THR A 1 209 ? 20.537 5.188 -1.795 1.00 88.38 209 THR A O 1
ATOM 1593 N N . SER A 1 210 ? 18.735 6.475 -1.440 1.00 84.25 210 SER A N 1
ATOM 1594 C CA . SER A 1 210 ? 18.795 6.386 0.028 1.00 84.25 210 SER A CA 1
ATOM 1595 C C . SER A 1 210 ? 18.552 4.970 0.564 1.00 84.25 210 SER A C 1
ATOM 1597 O O . SER A 1 210 ? 18.852 4.707 1.721 1.00 84.25 210 SER A O 1
ATOM 1599 N N . PHE A 1 211 ? 18.018 4.067 -0.264 1.00 85.00 211 PHE A N 1
ATOM 1600 C CA . PHE A 1 211 ? 17.701 2.683 0.089 1.00 85.00 211 PHE A CA 1
ATOM 1601 C C . PHE A 1 211 ? 18.776 1.681 -0.357 1.00 85.00 211 PHE A C 1
ATOM 1603 O O . PHE A 1 211 ? 18.651 0.498 -0.067 1.00 85.00 211 PHE A O 1
ATOM 1610 N N . GLY A 1 212 ? 19.821 2.123 -1.067 1.00 88.81 212 GLY A N 1
ATOM 1611 C CA . GLY A 1 212 ? 20.918 1.256 -1.503 1.00 88.81 212 GLY A CA 1
ATOM 1612 C C . GLY A 1 212 ? 21.289 1.409 -2.977 1.00 88.81 212 GLY A C 1
ATOM 1613 O O . GLY A 1 212 ? 21.004 2.423 -3.616 1.00 88.81 212 GLY A O 1
ATOM 1614 N N . SER A 1 213 ? 21.980 0.401 -3.510 1.00 93.81 213 SER A N 1
ATOM 1615 C CA . SER A 1 213 ? 22.411 0.341 -4.912 1.00 93.81 213 SER A CA 1
ATOM 1616 C C . SER A 1 213 ? 21.649 -0.756 -5.648 1.00 93.81 213 SER A C 1
ATOM 1618 O O . SER A 1 213 ? 21.660 -1.903 -5.220 1.00 93.81 213 SER A O 1
ATOM 1620 N N . PHE A 1 214 ? 21.030 -0.404 -6.772 1.00 93.94 214 PHE A N 1
ATOM 1621 C CA . PHE A 1 214 ? 20.183 -1.295 -7.563 1.00 93.94 214 PHE A CA 1
ATOM 1622 C C . PHE A 1 214 ? 20.772 -1.460 -8.960 1.00 93.94 214 PHE A C 1
ATOM 1624 O O . PHE A 1 214 ? 20.931 -0.473 -9.679 1.00 93.94 214 PHE A O 1
ATOM 1631 N N . ASP A 1 215 ? 21.086 -2.690 -9.356 1.00 96.00 215 ASP A N 1
ATOM 1632 C CA . ASP A 1 215 ? 21.534 -3.013 -10.712 1.00 96.00 215 ASP A CA 1
ATOM 1633 C C . ASP A 1 215 ? 20.324 -3.163 -11.643 1.00 96.00 215 ASP A C 1
ATOM 1635 O O . ASP A 1 215 ? 19.681 -4.211 -11.704 1.00 96.00 215 ASP A O 1
ATOM 1639 N N . LEU A 1 216 ? 19.970 -2.077 -12.334 1.00 96.88 216 LEU A N 1
ATOM 1640 C CA . LEU A 1 216 ? 18.799 -2.036 -13.202 1.00 96.88 216 LEU A CA 1
ATOM 1641 C C . LEU A 1 216 ? 19.137 -2.593 -14.586 1.00 96.88 216 LEU A C 1
ATOM 1643 O O . LEU A 1 216 ? 19.894 -1.987 -15.346 1.00 96.88 216 LEU A O 1
ATOM 1647 N N . LYS A 1 217 ? 18.523 -3.716 -14.956 1.00 97.19 217 LYS A N 1
ATOM 1648 C CA . LYS A 1 217 ? 18.621 -4.284 -16.306 1.00 97.19 217 LYS A CA 1
ATOM 1649 C C . LYS A 1 217 ? 17.726 -3.531 -17.293 1.00 97.19 217 LYS A C 1
ATOM 1651 O O . LYS A 1 217 ? 16.871 -2.736 -16.909 1.00 97.19 217 LYS A O 1
ATOM 1656 N N . ALA A 1 218 ? 17.934 -3.770 -18.589 1.00 97.19 218 ALA A N 1
ATOM 1657 C CA . ALA A 1 218 ? 17.164 -3.124 -19.659 1.00 97.19 218 ALA A CA 1
ATOM 1658 C C . ALA A 1 218 ? 15.654 -3.399 -19.570 1.00 97.19 218 ALA A C 1
ATOM 1660 O O . ALA A 1 218 ? 14.845 -2.553 -19.954 1.00 97.19 218 ALA A O 1
ATOM 1661 N N . VAL A 1 219 ? 15.298 -4.564 -19.036 1.00 97.69 219 VAL A N 1
ATOM 1662 C CA . VAL A 1 219 ? 13.943 -4.975 -18.686 1.00 97.69 219 VAL A CA 1
ATOM 1663 C C . VAL A 1 219 ? 14.008 -5.564 -17.286 1.00 97.69 219 VAL A C 1
ATOM 1665 O O . VAL A 1 219 ? 14.941 -6.300 -16.973 1.00 97.69 219 VAL A O 1
ATOM 1668 N N . MET A 1 220 ? 13.036 -5.218 -16.456 1.00 98.00 220 MET A N 1
ATOM 1669 C CA . MET A 1 220 ? 12.890 -5.751 -15.109 1.00 98.00 220 MET A CA 1
ATOM 1670 C C . MET A 1 220 ? 11.481 -6.307 -14.970 1.00 98.00 220 MET A C 1
ATOM 1672 O O . MET A 1 220 ? 10.529 -5.658 -15.413 1.00 98.00 220 MET A O 1
ATOM 1676 N N . THR A 1 221 ? 11.365 -7.454 -14.314 1.00 98.00 221 THR A N 1
ATOM 1677 C CA . THR A 1 221 ? 10.089 -8.056 -13.938 1.00 98.00 221 THR A CA 1
ATOM 1678 C C . THR A 1 221 ? 10.090 -8.279 -12.439 1.00 98.00 221 THR A C 1
ATOM 1680 O O . THR A 1 221 ? 11.061 -8.810 -11.906 1.00 98.00 221 THR A O 1
ATOM 1683 N N . ASP A 1 222 ? 9.019 -7.874 -11.770 1.00 98.06 222 ASP A N 1
ATOM 1684 C CA . ASP A 1 222 ? 8.898 -7.964 -10.317 1.00 98.06 222 ASP A CA 1
ATOM 1685 C C . ASP A 1 222 ? 7.438 -8.203 -9.908 1.00 98.06 222 ASP A C 1
ATOM 1687 O O . ASP A 1 222 ? 6.522 -8.038 -10.717 1.00 98.06 222 ASP A O 1
ATOM 1691 N N . THR A 1 223 ? 7.213 -8.608 -8.665 1.00 97.88 223 THR A N 1
ATOM 1692 C CA . THR A 1 223 ? 5.883 -8.809 -8.087 1.00 97.88 223 THR A CA 1
ATOM 1693 C C . THR A 1 223 ? 5.197 -7.461 -7.858 1.00 97.88 223 THR A C 1
ATOM 1695 O O . THR A 1 223 ? 5.805 -6.515 -7.363 1.00 97.88 223 THR A O 1
ATOM 1698 N N . ILE A 1 224 ? 3.914 -7.354 -8.218 1.00 96.88 224 ILE A N 1
ATOM 1699 C CA . ILE A 1 224 ? 3.142 -6.100 -8.093 1.00 96.88 224 ILE A CA 1
ATOM 1700 C C . ILE A 1 224 ? 1.833 -6.239 -7.312 1.00 96.88 224 ILE A C 1
ATOM 1702 O O . ILE A 1 224 ? 1.246 -5.224 -6.941 1.00 96.88 224 ILE A O 1
ATOM 1706 N N . ALA A 1 225 ? 1.382 -7.468 -7.065 1.00 97.38 225 ALA A N 1
ATOM 1707 C CA . ALA A 1 225 ? 0.305 -7.788 -6.135 1.00 97.38 225 ALA A CA 1
ATOM 1708 C C . ALA A 1 225 ? 0.612 -9.132 -5.475 1.00 97.38 225 ALA A C 1
ATOM 1710 O O . ALA A 1 225 ? 1.138 -10.027 -6.141 1.00 97.38 225 ALA A O 1
ATOM 1711 N N . TRP A 1 226 ? 0.318 -9.257 -4.186 1.00 98.25 226 TRP A N 1
ATOM 1712 C CA . TRP A 1 226 ? 0.660 -10.424 -3.381 1.00 98.25 226 TRP A CA 1
ATOM 1713 C C . TRP A 1 226 ? -0.221 -10.517 -2.133 1.00 98.25 226 TRP A C 1
ATOM 1715 O O . TRP A 1 226 ? -0.836 -9.529 -1.725 1.00 98.25 226 TRP A O 1
ATOM 1725 N N . THR A 1 227 ? -0.249 -11.694 -1.518 1.00 97.75 227 THR A N 1
ATOM 1726 C CA . THR A 1 227 ? -0.716 -11.909 -0.144 1.00 97.75 227 THR A CA 1
ATOM 1727 C C . THR A 1 227 ? 0.476 -12.224 0.749 1.00 97.75 227 THR A C 1
ATOM 1729 O O . THR A 1 227 ? 1.530 -12.654 0.280 1.00 97.75 227 THR A O 1
ATOM 1732 N N . TRP A 1 228 ? 0.342 -11.962 2.047 1.00 96.19 228 TRP A N 1
ATOM 1733 C CA . TRP A 1 228 ? 1.328 -12.370 3.043 1.00 96.19 228 TRP A CA 1
ATOM 1734 C C . TRP A 1 228 ? 0.721 -12.303 4.445 1.00 96.19 228 TRP A C 1
ATOM 1736 O O . TRP A 1 228 ? -0.318 -11.670 4.648 1.00 96.19 228 TRP A O 1
ATOM 1746 N N . ARG A 1 229 ? 1.381 -12.942 5.412 1.00 97.00 229 ARG A N 1
ATOM 1747 C CA . ARG A 1 229 ? 1.057 -12.800 6.831 1.00 97.00 229 ARG A CA 1
ATOM 1748 C C . ARG A 1 229 ? 1.854 -11.642 7.411 1.00 97.00 229 ARG A C 1
ATOM 1750 O O . ARG A 1 229 ? 3.076 -11.743 7.470 1.00 97.00 229 ARG A O 1
ATOM 1757 N N . ASN A 1 230 ? 1.177 -10.572 7.825 1.00 94.56 230 ASN A N 1
ATOM 1758 C CA . ASN A 1 230 ? 1.877 -9.398 8.327 1.00 94.56 230 ASN A CA 1
ATOM 1759 C C . ASN A 1 230 ? 2.515 -9.640 9.705 1.00 94.56 230 ASN A C 1
ATOM 1761 O O . ASN A 1 230 ? 2.323 -10.685 10.326 1.00 94.56 230 ASN A O 1
ATOM 1765 N N . LYS A 1 231 ? 3.285 -8.663 10.195 1.00 96.62 231 LYS A N 1
ATOM 1766 C CA . LYS A 1 231 ? 3.989 -8.758 11.483 1.00 96.62 231 LYS A CA 1
ATOM 1767 C C . LYS A 1 231 ? 3.084 -9.079 12.684 1.00 96.62 231 LYS A C 1
ATOM 1769 O O . LYS A 1 231 ? 3.578 -9.619 13.672 1.00 96.62 231 LYS A O 1
ATOM 1774 N N . TRP A 1 232 ? 1.807 -8.719 12.621 1.00 97.19 232 TRP A N 1
ATOM 1775 C CA . TRP A 1 232 ? 0.866 -8.765 13.738 1.00 97.19 232 TRP A CA 1
ATOM 1776 C C . TRP A 1 232 ? -0.181 -9.876 13.644 1.00 97.19 232 TRP A C 1
ATOM 1778 O O . TRP A 1 232 ? -0.819 -10.164 14.655 1.00 97.19 232 TRP A O 1
ATOM 1788 N N . GLY A 1 2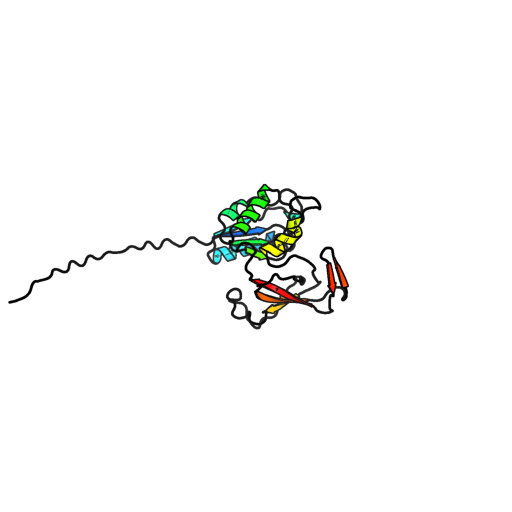33 ? -0.359 -10.524 12.491 1.00 84.81 233 GLY A N 1
ATOM 1789 C CA . GLY A 1 233 ? -1.344 -11.601 12.356 1.00 84.81 233 GLY A CA 1
ATOM 1790 C C . GLY A 1 233 ? -1.807 -11.835 10.942 1.00 84.81 233 GLY A C 1
ATOM 1791 O O . GLY A 1 233 ? -2.312 -10.894 10.304 1.00 84.81 233 GLY A O 1
#

pLDDT: mean 92.09, std 13.88, range [38.97, 98.94]

Radius of gyration: 23.98 Å; chains: 1; bounding box: 76×79×48 Å

Foldseek 3Di:
DDDDDDDPPPPPPPPPPPPPPPDAAEEEEAAQACVVHCLPVVVVVQVVSVVVRHHYDYFRDPDRQQPDAVHTPPLLVLVRHQEYEYPAAAHDYDPVSVCSVVVSVQVQHHYHYDPPCLQRHRDDPPDPCNCCSAVVSCQRVQWHFDDWADFKKWKAFDPPQCPPPVCVPPDNPDIDIDRDIDTATPGHPFKAATMKIKDAHPDAAWDQDPRGIDGGDRMDMHGDDTDGRGNND

Sequence (233 aa):
MTMKKILISLLLVISIACAQAAEKPHAVIVVGTHHYSPQKTMPQFANELTRLGFRTTLINPDWDPEKGKRGLPGLEALAEADVAIFFIRFLKLSDEQLAHITSYLESGKPVVGLRTSTHGFNYPTGHAHHGLNLSFGKDALGTPYQVHLVGKTSVELAEGAATHPILTGVDPSATWQSPGTLYLTALEPGVEPLLRGTGKPRKPGIKKTSFGSFDLKAVMTDTIAWTWRNKWG